Protein AF-A0A6S6T5L8-F1 (afdb_monomer_lite)

InterPro domains:
  IPR003715 Polysaccharide export protein, N-terminal domain [PF02563] (2-60)
  IPR019554 Soluble ligand binding domain [PF10531] (66-117)
  IPR019554 Soluble ligand binding domain [PF10531] (153-202)
  IPR049712 Polysaccharide export protein [PTHR33619] (3-243)

Secondary structure (DSSP, 8-state):
-TT-GGG-------TTSEEEETTTEEEE-TT--HHHHHHHHHHHHHTTT-SS-------------EEEEEESBSS-EEEE--SS-BHHHHHHHTTSB-TTEEEEEEEEEEE-TTSPEEEEEE-HHHHHTTSSPPPBP-TT-EEEEEE---SEEEEEESBSS-EEEEPPTT-BHHHHHHHTT-B-TTEEEEEEEEEEE-TTSPEEEEEE-HHHHHTTSS--PBP-TT-EEEEEE-HHHHHHHHHHHH--------

pLDDT: mean 87.02, std 12.4, range [42.22, 97.88]

Radius of gyration: 34.32 Å; chains: 1; bounding box: 95×36×99 Å

Foldseek 3Di:
DPPDPPQDDDWDQDPVQWTQGPPQGIDHNPPDDQVRVQVVVQVSCCVPPDPRDHGGDDCPDDPFQWEFEDEFACAGDIDGDDDQAWPVNVSVVSVHGHPQWDQQFKWKWDADPVRDTDIDGDRNVCCVVVVDPTHGDGGHIYIYTYGNPAQWEFEEAQACAGDIDHDDPQDFPVNVCVVSVHGHPQWDQQWKWKWDQDPVRDTDIDTDRNVCCVVVNDPTDGDGGHIYIYTDGDPVSVVVVVVVVVPDDPPDDD

Structure (mmCIF, N/CA/C/O backbone):
data_AF-A0A6S6T5L8-F1
#
_entry.id   AF-A0A6S6T5L8-F1
#
loop_
_atom_site.group_PDB
_atom_site.id
_atom_site.type_symbol
_atom_site.label_atom_id
_atom_site.label_alt_id
_atom_site.label_comp_id
_atom_site.label_asym_id
_atom_site.label_entity_id
_atom_site.label_seq_id
_atom_site.pdbx_PDB_ins_code
_atom_site.Cartn_x
_atom_site.Cartn_y
_atom_site.Cartn_z
_atom_site.occupancy
_atom_site.B_iso_or_equiv
_atom_site.auth_seq_id
_atom_site.auth_comp_id
_atom_site.auth_asym_id
_atom_site.auth_atom_id
_atom_site.pdbx_PDB_model_num
ATOM 1 N N . MET A 1 1 ? -31.547 13.058 39.119 1.00 42.22 1 MET A N 1
ATOM 2 C CA . MET A 1 1 ? -32.710 12.567 39.886 1.00 42.22 1 MET A CA 1
ATOM 3 C C . MET A 1 1 ? -33.177 13.668 40.836 1.00 42.22 1 MET A C 1
ATOM 5 O O . MET A 1 1 ? -32.337 14.216 41.540 1.00 42.22 1 MET A O 1
ATOM 9 N N . PHE A 1 2 ? -34.456 14.057 40.824 1.00 47.47 2 PHE A N 1
ATOM 10 C CA . PHE A 1 2 ? -34.969 15.091 41.734 1.00 47.47 2 PHE A CA 1
ATOM 11 C C . PHE A 1 2 ? -35.080 14.524 43.160 1.00 47.47 2 PHE A C 1
ATOM 13 O O . PHE A 1 2 ? -35.772 13.532 43.367 1.00 47.47 2 PHE A O 1
ATOM 20 N N . LYS A 1 3 ? -34.411 15.207 44.102 1.00 45.34 3 LYS A N 1
ATOM 21 C CA . LYS A 1 3 ? -34.370 15.042 45.575 1.00 45.34 3 LYS A CA 1
ATOM 22 C C . LYS A 1 3 ? -33.161 14.361 46.242 1.00 45.34 3 LYS A C 1
ATOM 24 O O . LYS A 1 3 ? -33.159 14.316 47.464 1.00 45.34 3 LYS A O 1
ATOM 29 N N . VAL A 1 4 ? -32.089 13.992 45.528 1.00 54.47 4 VAL A N 1
ATOM 30 C CA . VAL A 1 4 ? -30.746 13.830 46.149 1.00 54.47 4 VAL A CA 1
ATOM 31 C C . VAL A 1 4 ? -29.649 14.262 45.157 1.00 54.47 4 VAL A C 1
ATOM 33 O O . VAL A 1 4 ? -29.245 13.462 44.309 1.00 54.47 4 VAL A O 1
ATOM 36 N N . PRO A 1 5 ? -29.169 15.519 45.203 1.00 54.00 5 PRO A N 1
ATOM 37 C CA . PRO A 1 5 ? -28.121 16.011 44.300 1.00 54.00 5 PRO A CA 1
ATOM 38 C C . PRO A 1 5 ? -26.807 15.211 44.374 1.00 54.00 5 PRO A C 1
ATOM 40 O O . PRO A 1 5 ? -26.098 15.101 43.377 1.00 54.00 5 PRO A O 1
ATOM 43 N N . ASP A 1 6 ? -26.514 14.584 45.516 1.00 60.62 6 ASP A N 1
ATOM 44 C CA . ASP A 1 6 ? -25.179 14.045 45.812 1.00 60.62 6 ASP A CA 1
ATOM 45 C C . ASP A 1 6 ? -24.848 12.691 45.156 1.00 60.62 6 ASP A C 1
ATOM 47 O O . ASP A 1 6 ? -23.673 12.307 45.082 1.00 60.62 6 ASP A O 1
ATOM 51 N N . LEU A 1 7 ? -25.857 11.974 44.639 1.00 66.62 7 LEU A N 1
ATOM 52 C CA . LEU A 1 7 ? -25.713 10.612 44.094 1.00 66.62 7 LEU A CA 1
ATOM 53 C C . LEU A 1 7 ? -25.768 10.528 42.565 1.00 66.62 7 LEU A C 1
ATOM 55 O O . LEU A 1 7 ? -25.603 9.447 42.000 1.00 66.62 7 LEU A O 1
ATOM 59 N N . THR A 1 8 ? -25.958 11.654 41.875 1.00 79.44 8 THR A N 1
ATOM 60 C CA . THR A 1 8 ? -25.782 11.698 40.416 1.00 79.44 8 THR A CA 1
ATOM 61 C C . THR A 1 8 ? -24.286 11.794 40.121 1.00 79.44 8 THR A C 1
ATOM 63 O O . THR A 1 8 ? -23.663 12.810 40.422 1.00 79.44 8 THR A O 1
ATOM 66 N N . ARG A 1 9 ? -23.683 10.727 39.578 1.00 80.44 9 ARG A N 1
ATOM 67 C CA . ARG A 1 9 ? -22.233 10.653 39.345 1.00 80.44 9 ARG A CA 1
ATOM 68 C C . ARG A 1 9 ? -21.887 10.033 38.004 1.00 80.44 9 ARG A C 1
ATOM 70 O O . ARG A 1 9 ? -22.560 9.131 37.515 1.00 80.44 9 ARG A O 1
ATOM 77 N N . GLU A 1 10 ? -20.767 10.493 37.468 1.00 86.00 10 GLU A N 1
ATOM 78 C CA . GLU A 1 10 ? -20.103 9.881 36.328 1.00 86.00 10 GLU A CA 1
ATOM 79 C C . GLU A 1 10 ? -19.103 8.857 36.847 1.00 86.00 10 GLU A C 1
ATOM 81 O O . GLU A 1 10 ? -18.169 9.195 37.574 1.00 86.00 10 GLU A O 1
ATOM 86 N N . LEU A 1 11 ? -19.337 7.591 36.509 1.00 87.62 11 LEU A N 1
ATOM 87 C CA . LEU A 1 11 ? -18.538 6.470 36.984 1.00 87.62 11 LEU A CA 1
ATOM 88 C C . LEU A 1 11 ? -17.874 5.784 35.799 1.00 87.62 11 LEU A C 1
ATOM 90 O O . LEU A 1 11 ? -18.515 5.492 34.790 1.00 87.62 11 LEU A O 1
ATOM 94 N N . ARG A 1 12 ? -16.576 5.513 35.935 1.00 85.31 12 ARG A N 1
ATOM 95 C CA . ARG A 1 12 ? -15.787 4.814 34.923 1.00 85.31 12 ARG A CA 1
ATOM 96 C C . ARG A 1 12 ? -15.704 3.330 35.266 1.00 85.31 12 ARG A C 1
ATOM 98 O O . ARG A 1 12 ? -15.550 2.971 36.431 1.00 85.31 12 ARG A O 1
ATOM 105 N N . VAL A 1 13 ? -15.780 2.480 34.245 1.00 87.31 13 VAL A N 1
ATOM 106 C CA . VAL A 1 13 ? -15.504 1.047 34.388 1.00 87.31 13 VAL A CA 1
ATOM 107 C C . VAL A 1 13 ? -13.990 0.850 34.477 1.00 87.31 13 VAL A C 1
ATOM 109 O O . VAL A 1 13 ? -13.251 1.309 33.604 1.00 87.31 13 VAL A O 1
ATOM 112 N N . ASP A 1 14 ? -13.525 0.193 35.535 1.00 84.31 14 ASP A N 1
ATOM 113 C CA . ASP A 1 14 ? -12.108 -0.086 35.765 1.00 84.31 14 ASP A CA 1
ATOM 114 C C . ASP A 1 14 ? -11.575 -1.250 34.898 1.00 84.31 14 ASP A C 1
ATOM 116 O O . ASP A 1 14 ? -12.306 -1.918 34.158 1.00 84.31 14 ASP A O 1
ATOM 120 N N . SER A 1 15 ? -10.274 -1.537 35.004 1.00 75.88 15 SER A N 1
ATOM 121 C CA . SER A 1 15 ? -9.617 -2.634 34.272 1.00 75.88 15 SER A CA 1
ATOM 122 C C . SER A 1 15 ? -10.148 -4.030 34.638 1.00 75.88 15 SER A C 1
ATOM 124 O O . SER A 1 15 ? -10.063 -4.965 33.834 1.00 75.88 15 SER A O 1
ATOM 126 N N . ARG A 1 16 ? -10.754 -4.187 35.821 1.00 82.31 16 ARG A N 1
ATOM 127 C CA . ARG A 1 16 ? -11.412 -5.423 36.272 1.00 82.31 16 ARG A CA 1
ATOM 128 C C . ARG A 1 16 ? -12.860 -5.517 35.781 1.00 82.31 16 ARG A C 1
ATOM 130 O O . ARG A 1 16 ? -13.487 -6.563 35.947 1.00 82.31 16 ARG A O 1
ATOM 137 N N . GLY A 1 17 ? -13.376 -4.480 35.120 1.00 84.94 17 GLY A N 1
ATOM 138 C CA . GLY A 1 17 ? -14.737 -4.440 34.601 1.00 84.94 17 GLY A CA 1
ATOM 139 C C . GLY A 1 17 ? -15.781 -4.054 35.649 1.00 84.94 17 GLY A C 1
ATOM 140 O O . GLY A 1 17 ? -16.940 -4.456 35.518 1.00 84.94 17 GLY A O 1
ATOM 141 N N . GLN A 1 18 ? -15.378 -3.345 36.701 1.00 92.38 18 GLN A N 1
ATOM 142 C CA . GLN A 1 18 ? -16.229 -2.931 37.812 1.00 92.38 18 GLN A CA 1
ATOM 143 C C . GLN A 1 18 ? -16.402 -1.409 37.835 1.00 92.38 18 GLN A C 1
ATOM 145 O O . GLN A 1 18 ? -15.567 -0.671 37.320 1.00 92.38 18 GLN A O 1
ATOM 150 N N . ILE A 1 19 ? -17.498 -0.946 38.426 1.00 91.69 19 ILE A N 1
ATOM 151 C CA . ILE A 1 19 ? -17.719 0.455 38.790 1.00 91.69 19 ILE A CA 1
ATOM 152 C C . ILE A 1 19 ? -17.683 0.574 40.311 1.00 91.69 19 ILE A C 1
ATOM 154 O O . ILE A 1 19 ? -18.148 -0.328 41.005 1.00 91.69 19 ILE A O 1
ATOM 158 N N . THR A 1 20 ? -17.169 1.680 40.836 1.00 91.81 20 THR A N 1
ATOM 159 C CA . THR A 1 20 ? -17.217 1.972 42.275 1.00 91.81 20 THR A CA 1
ATOM 160 C C . THR A 1 20 ? -18.320 2.985 42.529 1.00 91.81 20 THR A C 1
ATOM 162 O O . THR A 1 20 ? -18.231 4.116 42.059 1.00 91.81 20 THR A O 1
ATOM 165 N N . PHE A 1 21 ? -19.360 2.580 43.257 1.00 90.19 21 PHE A N 1
ATOM 166 C CA . PHE A 1 21 ? -20.497 3.432 43.595 1.00 90.19 21 PHE A CA 1
ATOM 167 C C . PHE A 1 21 ? -20.459 3.773 45.100 1.00 90.19 21 PHE A C 1
ATOM 169 O O . PHE A 1 21 ? -20.198 2.877 45.911 1.00 90.19 21 PHE A O 1
ATOM 176 N N . PRO A 1 22 ? -20.696 5.037 45.509 1.00 85.19 22 PRO A N 1
ATOM 177 C CA . PRO A 1 22 ? -20.739 5.409 46.924 1.00 85.19 22 PRO A CA 1
ATOM 178 C C . PRO A 1 22 ? -21.707 4.532 47.728 1.00 85.19 22 PRO A C 1
ATOM 180 O O . PRO A 1 22 ? -22.755 4.149 47.223 1.00 85.19 22 PRO A O 1
ATOM 183 N N . LEU A 1 23 ? -21.390 4.241 48.991 1.00 86.69 23 LEU A N 1
ATOM 184 C CA . LEU A 1 23 ? -22.197 3.415 49.914 1.00 86.69 23 LEU A CA 1
ATOM 185 C C . LEU A 1 23 ? -22.208 1.907 49.606 1.00 86.69 23 LEU A C 1
ATOM 187 O O . LEU A 1 23 ? -22.078 1.107 50.522 1.00 86.69 23 LEU A O 1
ATOM 191 N N . ILE A 1 24 ? -22.299 1.500 48.340 1.00 89.62 24 ILE A N 1
ATOM 192 C CA . ILE A 1 24 ? -22.471 0.081 47.955 1.00 89.62 24 ILE A CA 1
ATOM 193 C C . ILE A 1 24 ? -21.221 -0.562 47.330 1.00 89.62 24 ILE A C 1
ATOM 195 O O . ILE A 1 24 ? -21.247 -1.742 46.963 1.00 89.62 24 ILE A O 1
ATOM 199 N N . GLY A 1 25 ? -20.125 0.195 47.234 1.00 89.94 25 GLY A N 1
ATOM 200 C CA . GLY A 1 25 ? -18.802 -0.293 46.853 1.00 89.94 25 GLY A CA 1
ATOM 201 C C . GLY A 1 25 ? -18.677 -0.665 45.375 1.00 89.94 25 GLY A C 1
ATOM 202 O O . GLY A 1 25 ? -19.284 -0.046 44.499 1.00 89.94 25 GLY A O 1
ATOM 203 N N . SER A 1 26 ? -17.833 -1.657 45.088 1.00 92.19 26 SER A N 1
ATOM 204 C CA . SER A 1 26 ? -17.559 -2.107 43.722 1.00 92.19 26 SER A CA 1
ATOM 205 C C . SER A 1 26 ? -18.639 -3.053 43.192 1.00 92.19 26 SER A C 1
ATOM 207 O O . SER A 1 26 ? -19.038 -4.016 43.849 1.00 92.19 26 SER 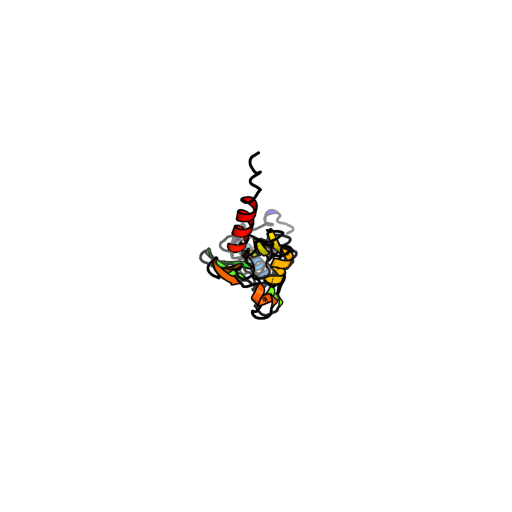A O 1
ATOM 209 N N . ILE A 1 27 ? -19.100 -2.793 41.970 1.00 93.19 27 ILE A N 1
ATOM 210 C CA . ILE A 1 27 ? -20.156 -3.543 41.285 1.00 93.19 27 ILE A CA 1
ATOM 211 C C . ILE A 1 27 ? -19.643 -3.944 39.910 1.00 93.19 27 ILE A C 1
ATOM 213 O O . ILE A 1 27 ? -19.116 -3.125 39.161 1.00 93.19 27 ILE A O 1
ATOM 217 N N . ARG A 1 28 ? -19.816 -5.211 39.540 1.00 92.88 28 ARG A N 1
ATOM 218 C CA . ARG A 1 28 ? -19.442 -5.699 38.211 1.00 92.88 28 ARG A CA 1
ATOM 219 C C . ARG A 1 28 ? -20.351 -5.082 37.146 1.00 92.88 28 ARG A C 1
ATOM 221 O O . ARG A 1 28 ? -21.550 -5.307 37.180 1.00 92.88 28 ARG A O 1
ATOM 228 N N . ALA A 1 29 ? -19.767 -4.374 36.181 1.00 91.00 29 ALA A N 1
ATOM 229 C CA . ALA A 1 29 ? -20.479 -3.797 35.036 1.00 91.00 29 ALA A CA 1
ATOM 230 C C . ALA A 1 29 ? -20.194 -4.553 33.725 1.00 91.00 29 ALA A C 1
ATOM 232 O O . ALA A 1 29 ? -21.005 -4.544 32.800 1.00 91.00 29 ALA A O 1
ATOM 233 N N . ARG A 1 30 ? -19.046 -5.240 33.632 1.00 86.06 30 ARG A N 1
ATOM 234 C CA . ARG A 1 30 ? -18.648 -5.988 32.432 1.00 86.06 30 ARG A CA 1
ATOM 235 C C . ARG A 1 30 ? -19.674 -7.065 32.076 1.00 86.06 30 ARG A C 1
ATOM 237 O O . ARG A 1 30 ? -19.918 -7.977 32.867 1.00 86.06 30 ARG A O 1
ATOM 244 N N . GLY A 1 31 ? -20.179 -6.983 30.845 1.00 84.25 31 GLY A N 1
ATOM 245 C CA . GLY A 1 31 ? -21.149 -7.920 30.277 1.00 84.25 31 GLY A CA 1
ATOM 246 C C . GLY A 1 31 ? -22.607 -7.618 30.633 1.00 84.25 31 GLY A C 1
ATOM 247 O O . GLY A 1 31 ? -23.481 -8.365 30.207 1.00 84.25 31 GLY A O 1
ATOM 248 N N . MET A 1 32 ? -22.885 -6.549 31.387 1.00 88.38 32 MET A N 1
ATOM 249 C CA . MET A 1 32 ? -24.249 -6.143 31.729 1.00 88.38 32 MET A CA 1
ATOM 250 C C . MET A 1 32 ? -24.772 -5.069 30.773 1.00 88.38 32 MET A C 1
ATOM 252 O O . MET A 1 32 ? -24.044 -4.159 30.378 1.00 88.38 32 MET A O 1
ATOM 256 N N . LYS A 1 33 ? -26.064 -5.140 30.443 1.00 89.88 33 LYS A N 1
ATOM 257 C CA . LYS A 1 33 ? -26.791 -4.021 29.825 1.00 89.88 33 LYS A CA 1
ATOM 258 C C . LYS A 1 33 ? -27.059 -2.930 30.878 1.00 89.88 33 LYS A C 1
ATOM 260 O O . LYS A 1 33 ? -27.218 -3.279 32.049 1.00 89.88 33 LYS A O 1
ATOM 265 N N . PRO A 1 34 ? -27.210 -1.647 30.495 1.00 90.06 34 PRO A N 1
ATOM 266 C CA . PRO A 1 34 ? -27.498 -0.564 31.444 1.00 90.06 34 PRO A CA 1
ATOM 267 C C . PRO A 1 34 ? -28.684 -0.869 32.369 1.00 90.06 34 PRO A C 1
ATOM 269 O O . PRO A 1 34 ? -28.541 -0.800 33.583 1.00 90.06 34 PRO A O 1
ATOM 272 N N . ALA A 1 35 ? -29.788 -1.382 31.814 1.00 92.56 35 ALA A N 1
ATOM 273 C CA . ALA A 1 35 ? -30.972 -1.780 32.582 1.00 92.56 35 ALA A CA 1
ATOM 274 C C . ALA A 1 35 ? -30.724 -2.910 33.603 1.00 92.56 35 ALA A C 1
ATOM 276 O O . ALA A 1 35 ? -31.422 -3.018 34.608 1.00 92.56 35 ALA A O 1
ATOM 277 N N . GLN A 1 36 ? -29.745 -3.789 33.358 1.00 93.56 36 GLN A N 1
ATOM 278 C CA . GLN A 1 36 ? -29.359 -4.813 34.335 1.00 93.56 36 GLN A CA 1
ATOM 279 C C . GLN A 1 36 ? -28.551 -4.186 35.472 1.00 93.56 36 GLN A C 1
ATOM 281 O O . GLN A 1 36 ? -28.787 -4.500 36.635 1.00 93.56 36 GLN A O 1
ATOM 286 N N . LEU A 1 37 ? -27.635 -3.276 35.136 1.00 93.44 37 LEU A N 1
ATOM 287 C CA . LEU A 1 37 ? -26.815 -2.570 36.112 1.00 93.44 37 LEU A CA 1
ATOM 288 C C . LEU A 1 37 ? -27.664 -1.651 37.009 1.00 93.44 37 LEU A C 1
ATOM 290 O O . LEU A 1 37 ? -27.435 -1.615 38.214 1.00 93.44 37 LEU A O 1
ATOM 294 N N . GLU A 1 38 ? -28.694 -1.000 36.456 1.00 93.62 38 GLU A N 1
ATOM 295 C CA . GLU A 1 38 ? -29.704 -0.235 37.209 1.00 93.62 38 GLU A CA 1
ATOM 296 C C . GLU A 1 38 ? -30.343 -1.067 38.319 1.00 93.62 38 GLU A C 1
ATOM 298 O O . GLU A 1 38 ? -30.342 -0.656 39.478 1.00 93.62 38 GLU A O 1
ATOM 303 N N . ARG A 1 39 ? -30.836 -2.266 37.982 1.00 93.56 39 ARG A N 1
ATOM 304 C CA . ARG A 1 39 ? -31.486 -3.167 38.946 1.00 93.56 39 ARG A CA 1
ATOM 305 C C . ARG A 1 39 ? -30.536 -3.590 40.061 1.00 93.56 39 ARG A C 1
ATOM 307 O O . ARG A 1 39 ? -30.934 -3.609 41.219 1.00 93.56 39 ARG A O 1
ATOM 314 N N . VAL A 1 40 ? -29.284 -3.900 39.721 1.00 93.81 40 VAL A N 1
ATOM 315 C CA . VAL A 1 40 ? -28.261 -4.314 40.697 1.00 93.81 40 VAL A CA 1
ATOM 316 C C . VAL A 1 40 ? -27.930 -3.177 41.667 1.00 93.81 40 VAL A C 1
ATOM 318 O O . VAL A 1 40 ? -27.808 -3.410 42.869 1.00 93.81 40 VAL A O 1
ATOM 321 N N . ILE A 1 41 ? -27.796 -1.946 41.163 1.00 92.50 41 ILE A N 1
ATOM 322 C CA . ILE A 1 41 ? -27.542 -0.762 41.995 1.00 92.50 41 ILE A CA 1
ATOM 323 C C . ILE A 1 41 ? -28.752 -0.474 42.889 1.00 92.50 41 ILE A C 1
ATOM 325 O O . ILE A 1 41 ? -28.575 -0.276 44.090 1.00 92.50 41 ILE A O 1
ATOM 329 N N . ALA A 1 42 ? -29.968 -0.503 42.333 1.00 92.50 42 ALA A N 1
ATOM 330 C CA . ALA A 1 42 ? -31.200 -0.271 43.083 1.00 92.50 42 ALA A CA 1
ATOM 331 C C . ALA A 1 42 ? -31.355 -1.277 44.234 1.00 92.50 42 ALA A C 1
ATOM 333 O O . ALA A 1 42 ? -31.513 -0.867 45.379 1.00 92.50 42 ALA A O 1
ATOM 334 N N . GLN A 1 43 ? -31.180 -2.576 43.963 1.00 92.38 43 GLN A N 1
ATOM 335 C CA . GLN A 1 43 ? -31.250 -3.624 44.988 1.00 92.38 43 GLN A CA 1
ATOM 336 C C . GLN A 1 43 ? -30.216 -3.432 46.103 1.00 92.38 43 GLN A C 1
ATOM 338 O O . GLN A 1 43 ? -30.538 -3.586 47.278 1.00 92.38 43 GLN A O 1
ATOM 343 N N . LYS A 1 44 ? -28.970 -3.079 45.762 1.00 91.31 44 LYS A N 1
ATOM 344 C CA . LYS A 1 44 ? -27.920 -2.842 46.766 1.00 91.31 44 LYS A CA 1
ATOM 345 C C . LYS A 1 44 ? -28.180 -1.597 47.617 1.00 91.31 44 LYS A C 1
ATOM 347 O O . LYS A 1 44 ? -27.856 -1.604 48.799 1.00 91.31 44 LYS A O 1
ATOM 352 N N . LEU A 1 45 ? -28.741 -0.535 47.037 1.00 90.38 45 LEU A N 1
ATOM 353 C CA . LEU A 1 45 ? -29.130 0.661 47.792 1.00 90.38 45 LEU A CA 1
ATOM 354 C C . LEU A 1 45 ? -30.323 0.380 48.707 1.00 90.38 45 LEU A C 1
ATOM 356 O O . LEU A 1 45 ? -30.347 0.867 49.837 1.00 90.38 45 LEU A O 1
ATOM 360 N N . GLU A 1 46 ? -31.274 -0.428 48.239 1.00 91.62 46 GLU A N 1
ATOM 361 C CA . GLU A 1 46 ? -32.495 -0.754 48.973 1.00 91.62 46 GLU A CA 1
ATOM 362 C C . GLU A 1 46 ? -32.223 -1.561 50.249 1.00 91.62 46 GLU A C 1
ATOM 364 O O . GLU A 1 46 ? -32.843 -1.345 51.284 1.00 91.62 46 GLU A O 1
ATOM 369 N N . GLN A 1 47 ? -31.233 -2.456 50.202 1.00 87.75 47 GLN A N 1
ATOM 370 C CA . GLN A 1 47 ? -30.901 -3.339 51.322 1.00 87.75 47 GLN A CA 1
ATOM 371 C C . GLN A 1 47 ? -30.375 -2.622 52.571 1.00 87.75 47 GLN A C 1
ATOM 373 O O . GLN A 1 47 ? -30.442 -3.187 53.661 1.00 87.75 47 GLN A O 1
ATOM 378 N N . THR A 1 48 ? -29.774 -1.436 52.443 1.00 80.56 48 THR A N 1
ATOM 379 C CA . THR A 1 48 ? -29.021 -0.837 53.566 1.00 80.56 48 THR A CA 1
ATOM 380 C C . THR A 1 48 ? -29.151 0.680 53.670 1.00 80.56 48 THR A C 1
ATOM 382 O O . THR A 1 48 ? -28.928 1.224 54.748 1.00 80.56 48 THR A O 1
ATOM 385 N N . TYR A 1 49 ? -29.522 1.381 52.595 1.00 85.25 49 TYR A N 1
ATOM 386 C CA . TYR A 1 49 ? -29.380 2.840 52.543 1.00 85.25 49 TYR A CA 1
ATOM 387 C C . TYR A 1 49 ? -30.657 3.597 52.169 1.00 85.25 49 TYR A C 1
ATOM 389 O O . TYR A 1 49 ? -30.784 4.762 52.543 1.00 85.25 49 TYR A O 1
ATOM 397 N N . MET A 1 50 ? -31.588 2.997 51.419 1.00 85.38 50 MET A N 1
ATOM 398 C CA . MET A 1 50 ? -32.748 3.704 50.858 1.00 85.38 50 MET A CA 1
ATOM 399 C C . MET A 1 50 ? -33.998 2.831 50.826 1.00 85.38 50 MET A C 1
ATOM 401 O O . MET A 1 50 ? -33.904 1.632 50.638 1.00 85.38 50 MET A O 1
ATOM 405 N N . ASN A 1 51 ? -35.179 3.435 50.935 1.00 85.06 51 ASN A N 1
ATOM 406 C CA . ASN A 1 51 ? -36.438 2.746 50.661 1.00 85.06 51 ASN A CA 1
ATOM 407 C C . ASN A 1 51 ? -36.900 3.105 49.239 1.00 85.06 51 ASN A C 1
ATOM 409 O O . ASN A 1 51 ? -37.025 4.292 48.933 1.00 85.06 51 ASN A O 1
ATOM 413 N N . ASN A 1 52 ? -37.121 2.102 48.380 1.00 85.44 52 ASN A N 1
ATOM 414 C CA . ASN A 1 52 ? -37.528 2.249 46.974 1.00 85.44 52 ASN A CA 1
ATOM 415 C C . ASN A 1 52 ? -36.641 3.206 46.125 1.00 85.44 52 ASN A C 1
ATOM 417 O O . ASN A 1 52 ? -37.129 4.218 45.604 1.00 85.44 52 ASN A O 1
ATOM 421 N N . PRO A 1 53 ? -35.329 2.929 45.973 1.00 88.69 53 PRO A N 1
ATOM 422 C CA . PRO A 1 53 ? -34.431 3.769 45.183 1.00 88.69 53 PRO A CA 1
ATOM 423 C C . PRO A 1 53 ? -34.744 3.674 43.682 1.00 88.69 53 PRO A C 1
ATOM 425 O O . PRO A 1 53 ? -34.726 2.594 43.094 1.00 88.69 53 PRO A O 1
ATOM 428 N N . GLN A 1 54 ? -34.961 4.815 43.027 1.00 87.44 54 GLN A N 1
ATOM 429 C CA . GLN A 1 54 ? -35.106 4.871 41.568 1.00 87.44 54 GLN A CA 1
ATOM 430 C C . GLN A 1 54 ? -33.733 5.169 40.936 1.00 87.44 54 GLN A C 1
ATOM 432 O O . GLN A 1 54 ? -33.097 6.176 41.233 1.00 87.44 54 GLN A O 1
ATOM 437 N N . VAL A 1 55 ? -33.231 4.275 40.087 1.00 90.00 55 VAL A N 1
ATOM 438 C CA . VAL A 1 55 ? -31.875 4.372 39.523 1.00 90.00 55 VAL A CA 1
ATOM 439 C C . VAL A 1 55 ? -31.956 4.392 38.005 1.00 90.00 55 VAL A C 1
ATOM 441 O O . VAL A 1 55 ? -32.652 3.577 37.409 1.00 90.00 55 VAL A O 1
ATOM 444 N N . THR A 1 56 ? -31.213 5.305 37.381 1.00 91.12 56 THR A N 1
ATOM 445 C CA . THR A 1 56 ? -31.056 5.377 35.924 1.00 91.12 56 THR A CA 1
ATOM 446 C C . THR A 1 56 ? -29.574 5.367 35.582 1.00 91.12 56 THR A C 1
ATOM 448 O O . THR A 1 56 ? -28.803 6.154 36.133 1.00 91.12 56 THR A O 1
ATOM 451 N N . VAL A 1 57 ? -29.172 4.488 34.670 1.00 90.69 57 VAL A N 1
ATOM 452 C CA . VAL A 1 57 ? -27.801 4.346 34.188 1.00 90.69 57 VAL A CA 1
ATOM 453 C C . VAL A 1 57 ? -27.789 4.651 32.702 1.00 90.69 57 VAL A C 1
ATOM 455 O O . VAL A 1 57 ? -28.404 3.962 31.892 1.00 90.69 57 VAL A O 1
ATOM 458 N N . VAL A 1 58 ? -27.012 5.662 32.330 1.00 87.25 58 VAL A N 1
ATOM 459 C CA . VAL A 1 58 ? -26.785 6.027 30.934 1.00 87.25 58 VAL A CA 1
ATOM 460 C C . VAL A 1 58 ? -25.302 5.877 30.636 1.00 87.25 58 VAL A C 1
ATOM 462 O O . VAL A 1 58 ? -24.451 6.324 31.406 1.00 87.25 58 VAL A O 1
ATOM 465 N N . VAL A 1 59 ? -24.980 5.238 29.513 1.00 85.00 59 VAL A N 1
ATOM 466 C CA . VAL A 1 59 ? -23.599 5.174 29.028 1.00 85.00 59 VAL A CA 1
ATOM 467 C C . VAL A 1 59 ? -23.240 6.548 28.475 1.00 85.00 59 VAL A C 1
ATOM 469 O O . VAL A 1 59 ? -23.727 6.929 27.415 1.00 85.00 59 VAL A O 1
ATOM 472 N N . LYS A 1 60 ? -22.412 7.298 29.210 1.00 80.19 60 LYS A N 1
ATOM 473 C CA . LYS A 1 60 ? -21.954 8.629 28.788 1.00 80.19 60 LYS A CA 1
ATOM 474 C C . LYS A 1 60 ? -20.847 8.538 27.736 1.00 80.19 60 LYS A C 1
ATOM 476 O O . LYS A 1 60 ? -20.920 9.182 26.698 1.00 80.19 60 LYS A O 1
ATOM 481 N N . GLU A 1 61 ? -19.850 7.697 27.993 1.00 70.31 61 GLU A N 1
ATOM 482 C CA . GLU A 1 61 ? -18.729 7.445 27.091 1.00 70.31 61 GLU A CA 1
ATOM 483 C C . GLU A 1 61 ? -18.457 5.942 27.051 1.00 70.31 61 GLU A C 1
ATOM 485 O O . GLU A 1 61 ? -18.191 5.313 28.077 1.00 70.31 61 GLU A O 1
ATOM 490 N N . SER A 1 62 ? -18.524 5.355 25.860 1.00 65.50 62 SER A N 1
ATOM 491 C CA . SER A 1 62 ? -17.945 4.037 25.618 1.00 65.50 62 SER A CA 1
ATOM 492 C C . SER A 1 62 ? -16.496 4.247 25.201 1.00 65.50 62 SER A C 1
ATOM 494 O O . SER A 1 62 ? -16.226 5.123 24.376 1.00 65.50 62 SER A O 1
ATOM 496 N N . VAL A 1 63 ? -15.560 3.456 25.736 1.00 64.25 63 VAL A N 1
ATOM 497 C CA . VAL A 1 63 ? -14.234 3.341 25.116 1.00 64.25 63 VAL A CA 1
ATOM 498 C C . VAL A 1 63 ? -14.491 2.648 23.789 1.00 64.25 63 VAL A C 1
ATOM 500 O O . VAL A 1 63 ? -14.567 1.425 23.730 1.00 64.25 63 VAL A O 1
ATOM 503 N N . GLN A 1 64 ? -14.770 3.439 22.754 1.00 64.94 64 GLN A N 1
ATOM 504 C CA . GLN A 1 64 ? -15.052 2.894 21.443 1.00 64.94 64 GLN A CA 1
ATOM 505 C C . GLN A 1 64 ? -13.827 2.082 21.049 1.00 64.94 64 GLN A C 1
ATOM 507 O O . GLN A 1 64 ? -12.692 2.567 21.141 1.00 64.94 64 GLN A O 1
ATOM 512 N N . ASN A 1 65 ? -14.067 0.827 20.670 1.00 80.12 65 ASN A N 1
ATOM 513 C CA . ASN A 1 65 ? -13.059 0.042 19.985 1.00 80.12 65 ASN A CA 1
ATOM 514 C C . ASN A 1 65 ? -12.503 0.933 18.878 1.00 80.12 65 ASN A C 1
ATOM 516 O O . ASN A 1 65 ? -13.260 1.636 18.216 1.00 80.12 65 ASN A O 1
ATOM 520 N N . ARG A 1 66 ? -11.188 0.988 18.739 1.00 90.38 66 ARG A N 1
ATOM 521 C CA . ARG A 1 66 ? -10.540 1.900 17.803 1.00 90.38 66 ARG A CA 1
ATOM 522 C C . ARG A 1 66 ? -9.539 1.149 16.964 1.00 90.38 66 ARG A C 1
ATOM 524 O O . ARG A 1 66 ? -8.948 0.183 17.438 1.00 90.38 66 ARG A O 1
ATOM 531 N N . VAL A 1 67 ? -9.362 1.627 15.746 1.00 94.75 67 VAL A N 1
ATOM 532 C CA . VAL A 1 67 ? -8.369 1.142 14.793 1.00 94.75 67 VAL A CA 1
ATOM 533 C C . VAL A 1 67 ? -7.548 2.310 14.303 1.00 94.75 67 VAL A C 1
ATOM 535 O O . VAL A 1 67 ? -8.041 3.435 14.217 1.00 94.75 67 VAL A O 1
ATOM 538 N N . THR A 1 68 ? -6.296 2.049 13.970 1.00 96.69 68 THR A N 1
ATOM 539 C CA . THR A 1 68 ? -5.444 3.043 13.321 1.00 96.69 68 THR A CA 1
ATOM 540 C C . THR A 1 68 ? -5.405 2.751 11.833 1.00 96.69 68 THR A C 1
ATOM 542 O O . THR A 1 68 ? -5.130 1.621 11.439 1.00 96.69 68 THR A O 1
ATOM 545 N N . VAL A 1 69 ? -5.643 3.762 11.005 1.00 97.88 69 VAL A N 1
ATOM 546 C CA . VAL A 1 69 ? -5.406 3.696 9.560 1.00 97.88 69 VAL A CA 1
ATOM 547 C C . VAL A 1 69 ? -4.310 4.700 9.233 1.00 97.88 69 VAL A C 1
ATOM 549 O O . VAL A 1 69 ? -4.426 5.876 9.572 1.00 97.88 69 VAL A O 1
ATOM 552 N N . GLU A 1 70 ? -3.230 4.243 8.611 1.00 95.88 70 GLU A N 1
ATOM 553 C CA . GLU A 1 70 ? -2.054 5.060 8.305 1.00 95.88 70 GLU A CA 1
ATOM 554 C C . GLU A 1 70 ? -1.425 4.677 6.954 1.00 95.88 70 GLU A C 1
ATOM 556 O O . GLU A 1 70 ? -1.774 3.657 6.351 1.00 95.88 70 GLU A O 1
ATOM 561 N N . GLY A 1 71 ? -0.500 5.510 6.472 1.00 93.62 71 GLY A N 1
ATOM 562 C CA . GLY A 1 71 ? 0.115 5.377 5.150 1.00 93.62 71 GLY A CA 1
ATOM 563 C C . GLY A 1 71 ? -0.669 6.114 4.059 1.00 93.62 71 GLY A C 1
ATOM 564 O O . GLY A 1 71 ? -1.229 7.173 4.330 1.00 93.62 71 GLY A O 1
ATOM 565 N N . ALA A 1 72 ? -0.711 5.556 2.845 1.00 94.31 72 ALA A N 1
ATOM 566 C CA . ALA A 1 72 ? -1.265 6.180 1.635 1.00 94.31 72 ALA A CA 1
ATOM 567 C C . ALA A 1 72 ? -2.811 6.205 1.602 1.00 94.31 72 ALA A C 1
ATOM 569 O O . ALA A 1 72 ? -3.471 5.619 0.736 1.00 94.31 72 ALA A O 1
ATOM 570 N N . VAL A 1 73 ? -3.411 6.876 2.581 1.00 96.88 73 VAL A N 1
ATOM 571 C CA . VAL A 1 73 ? -4.853 7.128 2.716 1.00 96.88 73 VAL A CA 1
ATOM 572 C C . VAL A 1 73 ? -5.104 8.623 2.865 1.00 96.88 73 VAL A C 1
ATOM 574 O O . VAL A 1 73 ? -4.283 9.333 3.435 1.00 96.88 73 VAL A O 1
ATOM 577 N N . LYS A 1 74 ? -6.257 9.122 2.404 1.00 96.06 74 LYS A N 1
ATOM 578 C CA . LYS A 1 74 ? -6.511 10.576 2.388 1.00 96.06 74 LYS A CA 1
ATOM 579 C C . LYS A 1 74 ? -6.520 11.216 3.778 1.00 96.06 74 LYS A C 1
ATOM 581 O O . LYS A 1 74 ? -6.250 12.407 3.911 1.00 96.06 74 LYS A O 1
ATOM 586 N N . LYS A 1 75 ? -6.918 10.462 4.804 1.00 97.38 75 LYS A N 1
ATOM 587 C CA . LYS A 1 75 ? -6.945 10.900 6.202 1.00 97.38 75 LYS A CA 1
ATOM 588 C C . LYS A 1 75 ? -6.404 9.789 7.091 1.00 97.38 75 LYS A C 1
ATOM 590 O O . LYS A 1 75 ? -7.153 8.919 7.524 1.00 97.38 75 LYS A O 1
ATOM 595 N N . ALA A 1 76 ? -5.108 9.828 7.378 1.00 97.12 76 ALA A N 1
ATOM 596 C CA . ALA A 1 76 ? -4.522 8.965 8.395 1.00 97.12 76 ALA A CA 1
ATOM 597 C C . ALA A 1 76 ? -5.018 9.366 9.795 1.00 97.12 76 ALA A C 1
ATOM 599 O O . ALA A 1 76 ? -5.206 10.550 10.087 1.00 97.12 76 ALA A O 1
ATOM 600 N N . GLY A 1 77 ? -5.228 8.388 10.672 1.00 96.19 77 GLY A N 1
ATOM 601 C CA . GLY A 1 77 ? -5.699 8.652 12.024 1.00 96.19 77 GLY A CA 1
ATOM 602 C C . GLY A 1 77 ? -6.270 7.441 12.746 1.00 96.19 77 GLY A C 1
ATOM 603 O O . GLY A 1 77 ? -6.211 6.303 12.279 1.00 96.19 77 GLY A O 1
ATOM 604 N N . ILE A 1 78 ? -6.821 7.717 13.925 1.00 94.44 78 ILE A N 1
ATOM 605 C CA . ILE A 1 78 ? -7.516 6.738 14.755 1.00 94.44 78 ILE A CA 1
ATOM 606 C C . ILE A 1 78 ? -9.012 6.866 14.480 1.00 94.44 78 ILE A C 1
ATOM 608 O O . ILE A 1 78 ? -9.579 7.948 14.627 1.00 94.44 78 ILE A O 1
ATOM 612 N N . PHE A 1 79 ? -9.643 5.754 14.124 1.00 92.56 79 PHE A N 1
ATOM 613 C CA . PHE A 1 79 ? -11.058 5.684 13.785 1.00 92.56 79 PHE A CA 1
ATOM 614 C C . PHE A 1 79 ? -11.802 4.773 14.760 1.00 92.56 79 PHE A C 1
ATOM 616 O O . PHE A 1 79 ? -11.257 3.746 15.179 1.00 92.56 79 PHE A O 1
ATOM 623 N N . PRO A 1 80 ? -13.039 5.126 15.138 1.00 88.31 80 PRO A N 1
ATOM 624 C CA . PRO A 1 80 ? -13.869 4.242 15.932 1.00 88.31 80 PRO A CA 1
ATOM 625 C C . PRO A 1 80 ? -14.331 3.040 15.104 1.00 88.31 80 PRO A C 1
ATOM 627 O O . PRO A 1 80 ? -14.705 3.167 13.941 1.00 88.31 80 PRO A O 1
ATOM 630 N N . VAL A 1 81 ? -14.335 1.876 15.739 1.00 82.38 81 VAL A N 1
ATOM 631 C CA . VAL A 1 81 ? -14.887 0.621 15.240 1.00 82.38 81 VAL A CA 1
ATOM 632 C C . VAL A 1 81 ? -16.318 0.513 15.736 1.00 82.38 81 VAL A C 1
ATOM 634 O O . VAL A 1 81 ? -16.567 0.476 16.945 1.00 82.38 81 VAL A O 1
ATOM 637 N N . ALA A 1 82 ? -17.258 0.432 14.801 1.00 76.62 82 ALA A N 1
ATOM 638 C CA . ALA A 1 82 ? -18.663 0.183 15.088 1.00 76.62 82 ALA A CA 1
ATOM 639 C C . ALA A 1 82 ? -19.074 -1.181 14.519 1.00 76.62 82 ALA A C 1
ATOM 641 O O . ALA A 1 82 ? -19.001 -1.390 13.312 1.00 76.62 82 ALA A O 1
ATOM 642 N N . GLY A 1 83 ? -19.527 -2.092 15.386 1.00 77.75 83 GLY A N 1
ATOM 643 C CA . GLY A 1 83 ? -19.962 -3.433 14.977 1.00 77.75 83 GLY A CA 1
ATOM 644 C C . GLY A 1 83 ? -18.859 -4.239 14.280 1.00 77.75 83 GLY A C 1
ATOM 645 O O . GLY A 1 83 ? -17.690 -4.143 14.655 1.00 77.75 83 GLY A O 1
ATOM 646 N N . ASP A 1 84 ? -19.245 -5.004 13.258 1.00 83.00 84 ASP A N 1
ATOM 647 C CA . ASP A 1 84 ? -18.362 -5.876 12.470 1.00 83.00 84 ASP A CA 1
ATOM 648 C C . ASP A 1 84 ? -17.666 -5.107 11.337 1.00 83.00 84 ASP A C 1
ATOM 650 O O . ASP A 1 84 ? -17.781 -5.431 10.155 1.00 83.00 84 ASP A O 1
ATOM 654 N N . MET A 1 85 ? -16.972 -4.032 11.704 1.00 91.44 85 MET A N 1
ATOM 655 C CA . MET A 1 85 ? -16.309 -3.157 10.745 1.00 91.44 85 MET A CA 1
ATOM 656 C C . MET A 1 85 ? -15.137 -3.856 10.045 1.00 91.44 85 MET A C 1
ATOM 658 O O . MET A 1 85 ? -14.311 -4.488 10.703 1.00 91.44 85 MET A O 1
ATOM 662 N N . THR A 1 86 ? -15.022 -3.707 8.726 1.00 95.88 86 THR A N 1
ATOM 663 C CA . THR A 1 86 ? -13.979 -4.361 7.916 1.00 95.88 86 THR A CA 1
ATOM 664 C C . THR A 1 86 ? -12.827 -3.432 7.509 1.00 95.88 86 THR A C 1
ATOM 666 O O . THR A 1 86 ? -12.889 -2.212 7.696 1.00 95.88 86 THR A O 1
ATOM 669 N N . VAL A 1 87 ? -11.769 -3.995 6.904 1.00 96.44 87 VAL A N 1
ATOM 670 C CA . VAL A 1 87 ? -10.618 -3.235 6.378 1.00 96.44 87 VAL A CA 1
ATOM 671 C C . VAL A 1 87 ? -11.059 -2.205 5.337 1.00 96.44 87 VAL A C 1
ATOM 673 O O . VAL A 1 87 ? -10.671 -1.036 5.434 1.00 96.44 87 VAL A O 1
ATOM 676 N N . LEU A 1 88 ? -11.890 -2.589 4.357 1.00 96.75 88 LEU A N 1
ATOM 677 C CA . LEU A 1 88 ? -12.339 -1.640 3.328 1.00 96.75 88 LEU A CA 1
ATOM 678 C C . LEU A 1 88 ? -13.198 -0.515 3.911 1.00 96.75 88 LEU A C 1
ATOM 680 O O . LEU A 1 88 ? -13.076 0.632 3.476 1.00 96.75 88 LEU A O 1
ATOM 684 N N . GLN A 1 89 ? -14.025 -0.815 4.913 1.00 96.06 89 GLN A N 1
ATOM 685 C CA . GLN A 1 89 ? -14.830 0.194 5.601 1.00 96.06 89 GLN A CA 1
ATOM 686 C C . GLN A 1 89 ? -13.955 1.183 6.384 1.00 96.06 89 GLN A C 1
ATOM 688 O O . GLN A 1 89 ? -14.219 2.385 6.349 1.00 96.06 89 GLN A O 1
ATOM 693 N N . ALA A 1 90 ? -12.876 0.723 7.025 1.00 96.38 90 ALA A N 1
ATOM 694 C CA . ALA A 1 90 ? -11.922 1.609 7.699 1.00 96.38 90 ALA A CA 1
ATOM 695 C C . ALA A 1 90 ? -11.208 2.545 6.730 1.00 96.38 90 ALA A C 1
ATOM 697 O O . ALA A 1 90 ? -11.116 3.746 6.982 1.00 96.38 90 ALA A O 1
ATOM 698 N N . ILE A 1 91 ? -10.778 2.023 5.582 1.00 97.00 91 ILE A N 1
ATOM 699 C CA . ILE A 1 91 ? -10.179 2.841 4.524 1.00 97.00 91 ILE A CA 1
ATOM 700 C C . ILE A 1 91 ? -11.201 3.845 3.968 1.00 97.00 91 ILE A C 1
ATOM 702 O O . ILE A 1 91 ? -10.843 4.983 3.666 1.00 97.00 91 ILE A O 1
ATOM 706 N N . ALA A 1 92 ? -12.479 3.473 3.865 1.00 96.31 92 ALA A N 1
ATOM 707 C CA . ALA A 1 92 ? -13.537 4.392 3.454 1.00 96.31 92 ALA A CA 1
ATOM 708 C C . ALA A 1 92 ? -13.753 5.528 4.472 1.00 96.31 92 ALA A C 1
ATOM 710 O O . ALA A 1 92 ? -13.857 6.686 4.064 1.00 96.31 92 ALA A O 1
ATOM 711 N N . LEU A 1 93 ? -13.742 5.236 5.781 1.00 95.06 93 LEU A N 1
ATOM 712 C CA . LEU A 1 93 ? -13.789 6.268 6.829 1.00 95.06 93 LEU A CA 1
ATOM 713 C C . LEU A 1 93 ? -12.570 7.201 6.787 1.00 95.06 93 LEU A C 1
ATOM 715 O O . LEU A 1 93 ? -12.708 8.402 7.018 1.00 95.06 93 LEU A O 1
ATOM 719 N N . ALA A 1 94 ? -11.405 6.677 6.401 1.00 96.75 94 ALA A N 1
ATOM 720 C CA . ALA A 1 94 ? -10.201 7.460 6.128 1.00 96.75 94 ALA A CA 1
ATOM 721 C C . ALA A 1 94 ? -10.285 8.305 4.833 1.00 96.75 94 ALA A C 1
ATOM 723 O O . ALA A 1 94 ? -9.311 8.940 4.435 1.00 96.75 94 ALA A O 1
ATOM 724 N N . GLY A 1 95 ? -11.440 8.354 4.157 1.00 96.25 95 GLY A N 1
ATOM 725 C CA . GLY A 1 95 ? -11.652 9.125 2.926 1.00 96.25 95 GLY A CA 1
ATOM 726 C C . GLY A 1 95 ? -11.205 8.411 1.645 1.00 96.25 95 GLY A C 1
ATOM 727 O O . GLY A 1 95 ? -11.212 9.013 0.565 1.00 96.25 95 GLY A O 1
ATOM 728 N N . GLY A 1 96 ? -10.846 7.132 1.747 1.00 95.88 96 GLY A N 1
ATOM 729 C CA . GLY A 1 96 ? -10.294 6.333 0.663 1.00 95.88 96 GLY A CA 1
ATOM 730 C C . GLY A 1 96 ? -8.771 6.416 0.568 1.00 95.88 96 GLY A C 1
ATOM 731 O O . GLY A 1 96 ? -8.090 7.023 1.394 1.00 95.88 96 GLY A O 1
ATOM 732 N N . LEU A 1 97 ? -8.246 5.775 -0.471 1.00 94.88 97 LEU A N 1
ATOM 733 C CA . LEU A 1 97 ? -6.818 5.720 -0.772 1.00 94.88 97 LEU A CA 1
ATOM 734 C C . LEU A 1 97 ? -6.338 7.028 -1.418 1.00 94.88 97 LEU A C 1
ATOM 736 O O . LEU A 1 97 ? -7.115 7.712 -2.096 1.00 94.88 97 LEU A O 1
ATOM 740 N N . GLU A 1 98 ? -5.063 7.358 -1.227 1.00 92.19 98 GLU A N 1
ATOM 741 C CA . GLU A 1 98 ? -4.393 8.387 -2.028 1.00 92.19 98 GLU A C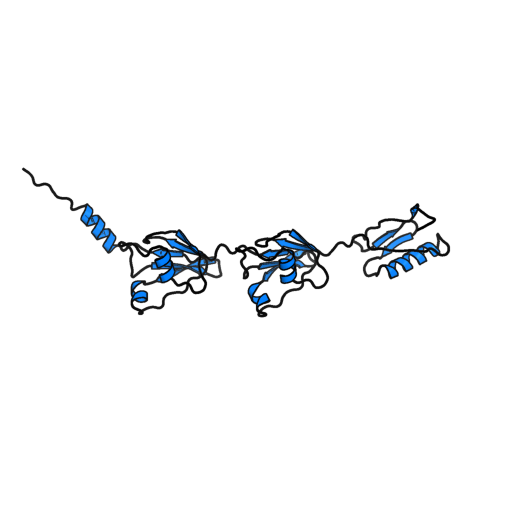A 1
ATOM 742 C C . GLU A 1 98 ? -4.109 7.891 -3.455 1.00 92.19 98 GLU A C 1
ATOM 744 O O . GLU A 1 98 ? -4.151 6.693 -3.740 1.00 92.19 98 GLU A O 1
ATOM 749 N N . ALA A 1 99 ? -3.822 8.815 -4.377 1.00 84.62 99 ALA A N 1
ATOM 750 C CA . ALA A 1 99 ? -3.575 8.483 -5.784 1.00 84.62 99 ALA A CA 1
ATOM 751 C C . ALA A 1 99 ? -2.308 7.633 -5.995 1.00 84.62 99 ALA A C 1
ATOM 753 O O . ALA A 1 99 ? -2.227 6.863 -6.948 1.00 84.62 99 ALA A O 1
ATOM 754 N N . ASN A 1 100 ? -1.331 7.766 -5.101 1.00 83.69 100 ASN A N 1
ATOM 755 C CA . ASN A 1 100 ? -0.087 7.002 -5.075 1.00 83.69 100 ASN A CA 1
ATOM 756 C C . ASN A 1 100 ? -0.181 5.740 -4.201 1.00 83.69 100 ASN A C 1
ATOM 758 O O . ASN A 1 100 ? 0.850 5.132 -3.952 1.00 83.69 100 ASN A O 1
ATOM 762 N N . ALA A 1 101 ? -1.349 5.340 -3.694 1.00 89.06 101 ALA A N 1
ATOM 763 C CA . ALA A 1 101 ? -1.457 4.174 -2.819 1.00 89.06 101 ALA A CA 1
ATOM 764 C C . ALA A 1 101 ? -1.212 2.849 -3.558 1.00 89.06 101 ALA A C 1
ATOM 766 O O . ALA A 1 101 ? -1.723 2.628 -4.657 1.00 89.06 101 ALA A O 1
ATOM 767 N N . ASP A 1 102 ? -0.487 1.925 -2.925 1.00 88.38 102 ASP A N 1
ATOM 768 C CA . ASP A 1 102 ? -0.315 0.569 -3.439 1.00 88.38 102 ASP A CA 1
ATOM 769 C C . ASP A 1 102 ? -1.461 -0.333 -2.977 1.00 88.38 102 ASP A C 1
ATOM 771 O O . ASP A 1 102 ? -1.464 -0.865 -1.863 1.00 88.38 102 ASP A O 1
ATOM 775 N N . VAL A 1 103 ? -2.440 -0.536 -3.858 1.00 90.12 103 VAL A N 1
ATOM 776 C CA . VAL A 1 103 ? -3.607 -1.383 -3.574 1.00 90.12 103 VAL A CA 1
ATOM 777 C C . VAL A 1 103 ? -3.245 -2.843 -3.291 1.00 90.12 103 VAL A C 1
ATOM 779 O O . VAL A 1 103 ? -4.016 -3.524 -2.623 1.00 90.12 103 VAL A O 1
ATOM 782 N N . HIS A 1 104 ? -2.082 -3.326 -3.732 1.00 89.56 104 HIS A N 1
ATOM 783 C CA . HIS A 1 104 ? -1.653 -4.711 -3.516 1.00 89.56 104 HIS A CA 1
ATOM 784 C C . HIS A 1 104 ? -0.800 -4.884 -2.252 1.00 89.56 104 HIS A C 1
ATOM 786 O O . HIS A 1 104 ? -0.424 -6.007 -1.910 1.00 89.56 104 HIS A O 1
ATOM 792 N N . ARG A 1 105 ? -0.454 -3.788 -1.560 1.00 88.44 105 ARG A N 1
ATOM 793 C CA . ARG A 1 105 ? 0.467 -3.798 -0.415 1.00 88.44 105 ARG A CA 1
ATOM 794 C C . ARG A 1 105 ? -0.100 -3.033 0.774 1.00 88.44 105 ARG A C 1
ATOM 796 O O . ARG A 1 105 ? 0.483 -2.056 1.238 1.00 88.44 105 ARG A O 1
ATOM 803 N N . ALA A 1 106 ? -1.203 -3.524 1.321 1.00 94.12 106 ALA A N 1
ATOM 804 C CA . ALA A 1 106 ? -1.614 -3.155 2.668 1.00 94.12 106 ALA A CA 1
ATOM 805 C C . ALA A 1 106 ? -1.123 -4.195 3.686 1.00 94.12 106 ALA A C 1
ATOM 807 O O . ALA A 1 106 ? -0.877 -5.357 3.358 1.00 94.12 106 ALA A O 1
ATOM 808 N N . ILE A 1 107 ? -0.953 -3.776 4.936 1.00 95.12 107 ILE A N 1
ATOM 809 C CA . ILE A 1 107 ? -0.587 -4.653 6.049 1.00 95.12 107 ILE A CA 1
ATOM 810 C C . ILE A 1 107 ? -1.564 -4.406 7.190 1.00 95.12 107 ILE A C 1
ATOM 812 O O . ILE A 1 107 ? -1.739 -3.271 7.631 1.00 95.12 107 ILE A O 1
ATOM 816 N N . LEU A 1 108 ? -2.164 -5.481 7.690 1.00 96.75 108 LEU A N 1
ATOM 817 C CA . LEU A 1 108 ? -2.898 -5.491 8.945 1.00 96.75 108 LEU A CA 1
ATOM 818 C C . LEU A 1 108 ? -1.956 -5.938 10.067 1.00 96.75 108 LEU A C 1
ATOM 820 O O . LEU A 1 108 ? -1.444 -7.058 10.064 1.00 96.75 108 LEU A O 1
ATOM 824 N N . LEU A 1 109 ? -1.730 -5.057 11.036 1.00 96.06 109 LEU A N 1
ATOM 825 C CA . LEU A 1 109 ? -1.011 -5.350 12.267 1.00 96.06 109 LEU A CA 1
ATOM 826 C C . LEU A 1 109 ? -2.029 -5.618 13.370 1.00 96.06 109 LEU A C 1
ATOM 828 O O . LEU A 1 109 ? -2.783 -4.725 13.755 1.00 96.06 109 LEU A O 1
ATOM 832 N N . ARG A 1 110 ? -2.008 -6.836 13.905 1.00 94.25 110 ARG A N 1
ATOM 833 C CA . ARG A 1 110 ? -2.922 -7.278 14.962 1.00 94.25 110 ARG A CA 1
ATOM 834 C C . ARG A 1 110 ? -2.141 -7.776 16.164 1.00 94.25 110 ARG A C 1
ATOM 836 O O . ARG A 1 110 ? -1.195 -8.546 16.018 1.00 94.25 110 ARG A O 1
ATOM 843 N N . LYS A 1 111 ? -2.525 -7.342 17.364 1.00 90.88 111 LYS A N 1
ATOM 844 C CA . LYS A 1 111 ? -1.932 -7.829 18.617 1.00 90.88 111 LYS A CA 1
ATOM 845 C C . LYS A 1 111 ? -2.722 -9.020 19.145 1.00 90.88 111 LYS A C 1
ATOM 847 O O . LYS A 1 111 ? -3.941 -8.955 19.258 1.00 90.88 111 LYS A O 1
ATOM 852 N N . ASN A 1 112 ? -2.030 -10.099 19.501 1.00 86.00 112 ASN A N 1
ATOM 853 C CA . ASN A 1 112 ? -2.650 -11.221 20.204 1.00 86.00 112 ASN A CA 1
ATOM 854 C C . ASN A 1 112 ? -2.754 -10.955 21.720 1.00 86.00 112 ASN A C 1
ATOM 856 O O . ASN A 1 112 ? -2.231 -9.969 22.242 1.00 86.00 112 ASN A O 1
ATOM 860 N N . THR A 1 113 ? -3.392 -11.871 22.456 1.00 79.56 113 THR A N 1
ATOM 861 C CA . THR A 1 113 ? -3.579 -11.778 23.920 1.00 79.56 113 THR A CA 1
ATOM 862 C C . THR A 1 113 ? -2.276 -11.779 24.725 1.00 79.56 113 THR A C 1
ATOM 864 O O . THR A 1 113 ? -2.282 -11.397 25.892 1.00 79.56 113 THR A O 1
ATOM 867 N N . ARG A 1 114 ? -1.153 -12.181 24.117 1.00 83.00 114 ARG A N 1
ATOM 868 C CA . ARG A 1 114 ? 0.193 -12.156 24.713 1.00 83.00 114 ARG A CA 1
ATOM 869 C C . ARG A 1 114 ? 0.981 -10.893 24.338 1.00 83.00 114 ARG A C 1
ATOM 871 O O . ARG A 1 114 ? 2.157 -10.796 24.668 1.00 83.00 114 ARG A O 1
ATOM 878 N N . GLY A 1 115 ? 0.359 -9.947 23.629 1.00 82.00 115 GLY A N 1
ATOM 879 C CA . GLY A 1 115 ? 0.977 -8.696 23.185 1.00 82.00 115 GLY A CA 1
ATOM 880 C C . GLY A 1 115 ? 1.886 -8.824 21.958 1.00 82.00 115 GLY A C 1
ATOM 881 O O . GLY A 1 115 ? 2.491 -7.833 21.553 1.00 82.00 115 GLY A O 1
ATOM 882 N N . GLN A 1 116 ? 1.980 -10.005 21.341 1.00 87.06 116 GLN A N 1
ATOM 883 C CA . GLN A 1 116 ? 2.764 -10.196 20.119 1.00 87.06 116 GLN A CA 1
ATOM 884 C C . GLN A 1 116 ? 2.000 -9.632 18.920 1.00 87.06 116 GLN A C 1
ATOM 886 O O . GLN A 1 116 ? 0.793 -9.846 18.791 1.00 87.06 116 GLN A O 1
ATOM 891 N N . VAL A 1 117 ? 2.710 -8.928 18.038 1.00 89.56 117 VAL A N 1
ATOM 892 C CA . VAL A 1 117 ? 2.144 -8.333 16.823 1.00 89.56 117 VAL A CA 1
ATOM 893 C C . VAL A 1 117 ? 2.281 -9.322 15.666 1.00 89.56 117 VAL A C 1
ATOM 895 O O . VAL A 1 117 ? 3.396 -9.657 15.272 1.00 89.56 117 VAL A O 1
ATOM 898 N N . SER A 1 118 ? 1.160 -9.765 15.103 1.00 92.44 118 SER A N 1
ATOM 899 C CA . SER A 1 118 ? 1.114 -10.458 13.815 1.00 92.44 118 SER A CA 1
ATOM 900 C C . SER A 1 118 ? 0.975 -9.446 12.684 1.00 92.44 118 SER A C 1
ATOM 902 O O . SER A 1 118 ? 0.156 -8.530 12.783 1.00 92.44 118 SER A O 1
ATOM 904 N N . GLN A 1 119 ? 1.736 -9.638 11.607 1.00 93.44 119 GLN A N 1
ATOM 905 C CA . GLN A 1 119 ? 1.594 -8.867 10.373 1.00 93.44 119 GLN A CA 1
ATOM 906 C C . GLN A 1 119 ? 0.921 -9.742 9.321 1.00 93.44 119 GLN A C 1
ATOM 908 O O . GLN A 1 119 ? 1.442 -10.803 8.978 1.00 93.44 119 GLN A O 1
ATOM 913 N N . GLN A 1 120 ? -0.223 -9.302 8.815 1.00 93.31 120 GLN A N 1
ATOM 914 C CA . GLN A 1 120 ? -0.951 -9.987 7.760 1.00 93.31 120 GLN A CA 1
ATOM 915 C C . GLN A 1 120 ? -0.965 -9.100 6.510 1.00 93.31 120 GLN A C 1
ATOM 917 O O . GLN A 1 120 ? -1.547 -8.015 6.553 1.00 93.31 120 GLN A O 1
ATOM 922 N N . PRO A 1 121 ? -0.316 -9.513 5.408 1.00 92.44 121 PRO A N 1
ATOM 923 C CA . PRO A 1 121 ? -0.431 -8.820 4.131 1.00 92.44 121 PRO A CA 1
ATOM 924 C C . PRO A 1 121 ? -1.873 -8.857 3.619 1.00 92.44 121 PRO A C 1
ATOM 926 O O . PRO A 1 121 ? -2.532 -9.894 3.702 1.00 92.44 121 PRO A O 1
ATOM 929 N N . ILE A 1 122 ? -2.337 -7.735 3.077 1.00 94.12 122 ILE A N 1
ATOM 930 C CA . ILE A 1 122 ? -3.680 -7.549 2.534 1.00 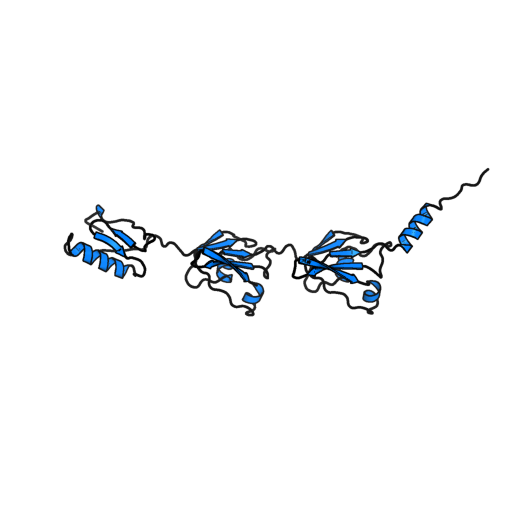94.12 122 ILE A CA 1
ATOM 931 C C . ILE A 1 122 ? -3.564 -6.965 1.124 1.00 94.12 122 ILE A C 1
ATOM 933 O O . ILE A 1 122 ? -2.949 -5.916 0.928 1.00 94.12 122 ILE A O 1
ATOM 937 N N . ASP A 1 123 ? -4.191 -7.628 0.152 1.00 92.25 123 ASP A N 1
ATOM 938 C CA . ASP A 1 123 ? -4.368 -7.100 -1.202 1.00 92.25 123 ASP A CA 1
ATOM 939 C C . ASP A 1 123 ? -5.771 -6.483 -1.307 1.00 92.25 123 ASP A C 1
ATOM 941 O O . ASP A 1 123 ? -6.783 -7.182 -1.389 1.00 92.25 123 ASP A O 1
ATOM 945 N N . LEU A 1 124 ? -5.834 -5.151 -1.274 1.00 94.88 124 LEU A N 1
ATOM 946 C CA . LEU A 1 124 ? -7.082 -4.391 -1.309 1.00 94.88 124 LEU A CA 1
ATOM 947 C C . LEU A 1 124 ? -7.799 -4.522 -2.658 1.00 94.88 124 LEU A C 1
ATOM 949 O O . LEU A 1 124 ? -9.028 -4.438 -2.696 1.00 94.88 124 LEU A O 1
ATOM 953 N N . ALA A 1 125 ? -7.061 -4.725 -3.755 1.00 92.19 125 ALA A N 1
ATOM 954 C CA . ALA A 1 125 ? -7.654 -4.970 -5.067 1.00 92.19 125 ALA A CA 1
ATOM 955 C C . ALA A 1 125 ? -8.305 -6.357 -5.107 1.00 92.19 125 ALA A C 1
ATOM 957 O O . ALA A 1 125 ? -9.471 -6.479 -5.478 1.00 92.19 125 ALA A O 1
ATOM 958 N N . ALA A 1 126 ? -7.609 -7.384 -4.611 1.00 92.25 126 ALA A N 1
ATOM 959 C CA . ALA A 1 126 ? -8.158 -8.735 -4.521 1.00 92.25 126 ALA A CA 1
ATOM 960 C C . ALA A 1 126 ? -9.422 -8.799 -3.646 1.00 92.25 126 ALA A C 1
ATOM 962 O O . ALA A 1 126 ? -10.341 -9.545 -3.982 1.00 92.25 126 ALA A O 1
ATOM 963 N N . ILE A 1 127 ? -9.503 -8.009 -2.564 1.00 96.44 127 ILE A N 1
ATOM 964 C CA . ILE A 1 127 ? -10.726 -7.920 -1.747 1.00 96.44 127 ILE A CA 1
ATOM 965 C C . ILE A 1 127 ? -11.876 -7.298 -2.546 1.00 96.44 127 ILE A C 1
ATOM 967 O O . ILE A 1 127 ? -12.974 -7.852 -2.575 1.00 96.44 127 ILE A O 1
ATOM 971 N N . ARG A 1 128 ? -11.640 -6.169 -3.228 1.00 94.00 128 ARG A N 1
ATOM 972 C CA . ARG A 1 128 ? -12.672 -5.497 -4.042 1.00 94.00 128 ARG A CA 1
ATOM 973 C C . ARG A 1 128 ? -13.188 -6.371 -5.183 1.00 94.00 128 ARG A C 1
ATOM 975 O O . ARG A 1 128 ? -14.359 -6.286 -5.533 1.00 94.00 128 ARG A O 1
ATOM 982 N N . GLU A 1 129 ? -12.320 -7.202 -5.744 1.00 95.00 129 GLU A N 1
ATOM 983 C CA . GLU A 1 129 ? -12.648 -8.155 -6.805 1.00 95.00 129 GLU A CA 1
ATOM 984 C C . GLU A 1 129 ? -13.271 -9.462 -6.279 1.00 95.00 129 GLU A C 1
ATOM 986 O O . GLU A 1 129 ? -13.606 -10.341 -7.068 1.00 95.00 129 GLU A O 1
ATOM 991 N N . GLY A 1 130 ? -13.404 -9.630 -4.957 1.00 93.88 130 GLY A N 1
ATOM 992 C CA . GLY A 1 130 ? -13.952 -10.843 -4.341 1.00 93.88 130 GLY A CA 1
ATOM 993 C C . GLY A 1 130 ? -13.020 -12.061 -4.379 1.00 93.88 130 GLY A C 1
ATOM 994 O O . GLY A 1 130 ? -13.439 -13.164 -4.037 1.00 93.88 130 GLY A O 1
ATOM 995 N N . ARG A 1 131 ? -11.750 -11.885 -4.768 1.00 95.00 131 ARG A N 1
ATOM 996 C CA . ARG A 1 131 ? -10.714 -12.937 -4.758 1.00 95.00 131 ARG A CA 1
ATOM 997 C C . ARG A 1 131 ? -10.100 -13.156 -3.372 1.00 95.00 131 ARG A C 1
ATOM 999 O O . ARG A 1 131 ? -9.443 -14.169 -3.147 1.00 95.00 131 ARG A O 1
ATOM 1006 N N . MET A 1 132 ? -10.293 -12.211 -2.454 1.00 93.62 132 MET A N 1
ATOM 1007 C CA . MET A 1 132 ? -9.858 -12.274 -1.059 1.00 93.62 132 MET A CA 1
ATOM 1008 C C . MET A 1 132 ? -11.009 -11.837 -0.144 1.00 93.62 132 MET A C 1
ATOM 1010 O O . MET A 1 132 ? -11.777 -10.945 -0.490 1.00 93.62 132 MET A O 1
ATOM 1014 N N . GLN A 1 133 ? -11.137 -12.462 1.027 1.00 95.62 133 GLN A N 1
ATOM 1015 C CA . GLN A 1 133 ? -12.144 -12.074 2.015 1.00 95.62 133 GLN A CA 1
ATOM 1016 C C . GLN A 1 133 ? -11.762 -10.750 2.694 1.00 95.62 133 GLN A C 1
ATOM 1018 O O . GLN A 1 133 ? -10.618 -10.580 3.114 1.00 95.62 133 GLN A O 1
ATOM 1023 N N . ASP A 1 134 ? -12.729 -9.843 2.853 1.00 95.81 134 ASP A N 1
ATOM 1024 C CA . ASP A 1 134 ? -12.551 -8.631 3.658 1.00 95.81 134 ASP A CA 1
ATOM 1025 C C . ASP A 1 134 ? -12.577 -8.980 5.152 1.00 95.81 134 ASP A C 1
ATOM 1027 O O . ASP A 1 134 ? -13.542 -9.562 5.653 1.00 95.81 134 ASP A O 1
ATOM 1031 N N . LEU A 1 135 ? -11.498 -8.668 5.866 1.00 94.12 135 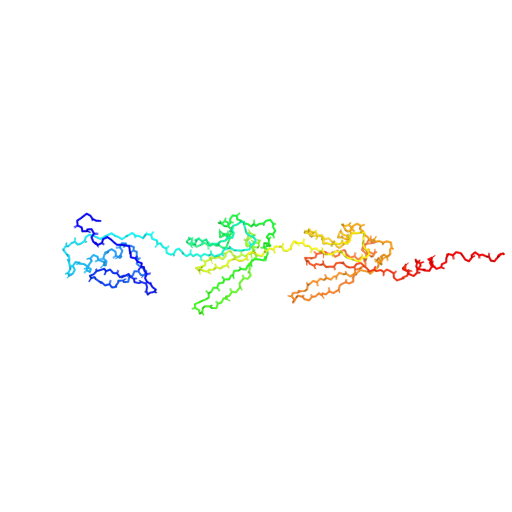LEU A N 1
ATOM 1032 C CA . LEU A 1 135 ? -11.335 -9.067 7.260 1.00 94.12 135 LEU A CA 1
ATOM 1033 C C . LEU A 1 135 ? -12.051 -8.096 8.196 1.00 94.12 135 LEU A C 1
ATOM 1035 O O . LEU A 1 135 ? -11.879 -6.881 8.097 1.00 94.12 135 LEU A O 1
ATOM 1039 N N . ALA A 1 136 ? -12.778 -8.646 9.167 1.00 94.19 136 ALA A N 1
ATOM 1040 C CA . ALA A 1 136 ? -13.296 -7.875 10.288 1.00 94.19 136 ALA A CA 1
ATOM 1041 C C . ALA A 1 136 ? -12.144 -7.385 11.180 1.00 94.19 136 ALA A C 1
ATOM 1043 O O . ALA A 1 136 ? -11.204 -8.133 11.494 1.00 94.19 136 ALA A O 1
ATOM 1044 N N . LEU A 1 137 ? -12.231 -6.125 11.589 1.00 93.25 137 LEU A N 1
ATOM 1045 C CA . LEU A 1 137 ? -11.258 -5.456 12.434 1.00 93.25 137 LEU A CA 1
ATOM 1046 C C . LEU A 1 137 ? -11.563 -5.683 13.906 1.00 93.25 137 LEU A C 1
ATOM 1048 O O . LEU A 1 137 ? -12.711 -5.709 14.346 1.00 93.25 137 LEU A O 1
ATOM 1052 N N . LEU A 1 138 ? -10.492 -5.822 14.671 1.00 90.75 138 LEU A N 1
ATOM 1053 C CA . LEU A 1 138 ? -10.524 -5.927 16.115 1.00 90.75 138 LEU A CA 1
ATOM 1054 C C . LEU A 1 138 ? -10.018 -4.633 16.745 1.00 90.75 138 LEU A C 1
ATOM 1056 O O . LEU A 1 138 ? -9.429 -3.765 16.098 1.00 90.75 138 LEU A O 1
ATOM 1060 N N . GLN A 1 139 ? -10.258 -4.517 18.047 1.00 87.62 139 GLN A N 1
ATOM 1061 C CA . GLN A 1 139 ? -9.731 -3.418 18.835 1.00 87.62 139 GLN A CA 1
ATOM 1062 C C . GLN A 1 139 ? -8.201 -3.340 18.702 1.00 87.62 139 GLN A C 1
ATOM 1064 O O . GLN A 1 139 ? -7.505 -4.344 18.837 1.00 87.62 139 GLN A O 1
ATOM 1069 N N . ASP A 1 140 ? -7.705 -2.119 18.503 1.00 90.00 140 ASP A N 1
ATOM 1070 C CA . ASP A 1 140 ? -6.289 -1.763 18.406 1.00 90.00 140 ASP A CA 1
ATOM 1071 C C . ASP A 1 140 ? -5.561 -2.357 17.182 1.00 90.00 140 ASP A C 1
ATOM 1073 O O . ASP A 1 140 ? -4.327 -2.307 17.118 1.00 90.00 140 ASP A O 1
ATOM 1077 N N . ASP A 1 141 ? -6.299 -2.869 16.188 1.00 94.94 141 ASP A N 1
ATOM 1078 C CA . ASP A 1 141 ? -5.724 -3.190 14.882 1.00 94.94 141 ASP A CA 1
ATOM 1079 C C . ASP A 1 141 ? -5.173 -1.926 14.208 1.00 94.94 141 ASP A C 1
ATOM 1081 O O . ASP A 1 141 ? -5.734 -0.828 14.315 1.00 94.94 141 ASP A O 1
ATOM 1085 N N . ARG A 1 142 ? -4.075 -2.092 13.466 1.00 96.62 142 ARG A N 1
ATOM 1086 C CA . ARG A 1 142 ? -3.508 -1.034 12.625 1.00 96.62 142 ARG A CA 1
ATOM 1087 C C . ARG A 1 142 ? -3.472 -1.486 11.178 1.00 96.62 142 ARG A C 1
ATOM 1089 O O . ARG A 1 142 ? -2.943 -2.552 10.877 1.00 96.62 142 ARG A O 1
ATOM 1096 N N . ILE A 1 143 ? -3.998 -0.659 10.291 1.00 97.56 143 ILE A N 1
ATOM 1097 C CA . ILE A 1 143 ? -3.955 -0.849 8.847 1.00 97.56 143 ILE A CA 1
ATOM 1098 C C . ILE A 1 143 ? -2.928 0.128 8.294 1.00 97.56 143 ILE A C 1
ATOM 1100 O O . ILE A 1 143 ? -3.089 1.340 8.425 1.00 97.56 143 ILE A O 1
ATOM 1104 N N . VAL A 1 144 ? -1.893 -0.408 7.659 1.00 96.94 144 VAL A N 1
ATOM 1105 C CA . VAL A 1 144 ? -0.856 0.375 6.990 1.00 96.94 144 VAL A CA 1
ATOM 1106 C C . VAL A 1 144 ? -0.995 0.160 5.493 1.00 96.94 144 VAL A C 1
ATOM 1108 O O . VAL A 1 144 ? -0.732 -0.938 4.999 1.00 96.94 144 VAL A O 1
ATOM 1111 N N . VAL A 1 145 ? -1.407 1.193 4.765 1.00 95.62 145 VAL A N 1
ATOM 1112 C CA . VAL A 1 145 ? -1.425 1.176 3.299 1.00 95.62 145 VAL A CA 1
ATOM 1113 C C . VAL A 1 145 ? -0.084 1.700 2.812 1.00 95.62 145 VAL A C 1
ATOM 1115 O O . VAL A 1 145 ? 0.264 2.849 3.073 1.00 95.62 145 VAL A O 1
ATOM 1118 N N . GLN A 1 146 ? 0.689 0.872 2.116 1.00 89.44 146 GLN A N 1
ATOM 1119 C CA . GLN A 1 146 ? 1.963 1.333 1.580 1.00 89.44 146 GLN A CA 1
ATOM 1120 C C . GLN A 1 146 ? 1.724 2.331 0.449 1.00 89.44 146 GLN A C 1
ATOM 1122 O O . GLN A 1 146 ? 0.817 2.170 -0.370 1.00 89.44 146 GLN A O 1
ATOM 1127 N N . GLU A 1 147 ? 2.575 3.347 0.376 1.00 85.94 147 GLU A N 1
ATOM 1128 C CA . GLU A 1 147 ? 2.701 4.115 -0.851 1.00 85.94 147 GLU A CA 1
ATOM 1129 C C . GLU A 1 147 ? 3.184 3.168 -1.948 1.00 85.94 147 GLU A C 1
ATOM 1131 O O . GLU A 1 147 ? 4.168 2.433 -1.802 1.00 85.94 147 GLU A O 1
ATOM 1136 N N . GLY A 1 148 ? 2.489 3.196 -3.074 1.00 72.69 148 GLY A N 1
ATOM 1137 C CA . GLY A 1 148 ? 3.037 2.757 -4.333 1.00 72.69 148 GLY A CA 1
ATOM 1138 C C . GLY A 1 148 ? 4.189 3.692 -4.611 1.00 72.69 148 GLY A C 1
ATOM 1139 O O . GLY A 1 148 ? 3.995 4.770 -5.164 1.00 72.69 148 GLY A O 1
ATOM 1140 N N . THR A 1 149 ? 5.399 3.287 -4.210 1.00 60.31 149 THR A N 1
ATOM 1141 C CA . THR A 1 149 ? 6.619 3.804 -4.825 1.00 60.31 149 THR A CA 1
ATOM 1142 C C . THR A 1 149 ? 6.321 3.712 -6.305 1.00 60.31 149 THR A C 1
ATOM 1144 O O . THR A 1 149 ? 6.096 2.583 -6.749 1.00 60.31 149 THR A O 1
ATOM 1147 N N . TYR A 1 150 ? 6.124 4.872 -6.958 1.00 58.59 150 TYR A N 1
ATOM 1148 C CA . TYR A 1 150 ? 5.499 5.002 -8.277 1.00 58.59 150 TYR A CA 1
ATOM 1149 C C . TYR A 1 150 ? 5.806 3.752 -9.071 1.00 58.59 150 TYR A C 1
ATOM 1151 O O . TYR A 1 150 ? 6.989 3.436 -9.140 1.00 58.59 150 TYR A O 1
ATOM 1159 N N . ASN A 1 151 ? 4.808 3.001 -9.558 1.00 76.69 151 ASN A N 1
ATOM 1160 C CA . ASN A 1 151 ? 5.072 1.901 -10.488 1.00 76.69 151 ASN A CA 1
ATOM 1161 C C . ASN A 1 151 ? 6.052 2.474 -11.512 1.00 76.69 151 ASN A C 1
ATOM 1163 O O . ASN A 1 151 ? 5.668 3.347 -12.281 1.00 76.69 151 ASN A O 1
ATOM 1167 N N . ARG A 1 152 ? 7.331 2.119 -11.405 1.00 86.62 152 ARG A N 1
ATOM 1168 C CA . ARG A 1 152 ? 8.429 2.825 -12.058 1.00 86.62 152 ARG A CA 1
ATOM 1169 C C . ARG A 1 152 ? 9.477 1.831 -12.462 1.00 86.62 152 ARG A C 1
ATOM 1171 O O . ARG A 1 152 ? 9.638 0.789 -11.827 1.00 86.62 152 ARG A O 1
ATOM 1178 N N . PHE A 1 153 ? 10.195 2.214 -13.491 1.00 92.88 153 PHE A N 1
ATOM 1179 C CA . PHE A 1 153 ? 11.400 1.557 -13.943 1.00 92.88 153 PHE A CA 1
ATOM 1180 C C . PHE A 1 153 ? 12.460 2.630 -14.169 1.00 92.88 153 PHE A C 1
ATOM 1182 O O . PHE A 1 153 ? 12.152 3.816 -14.327 1.00 92.88 153 PHE A O 1
ATOM 1189 N N . THR A 1 154 ? 13.716 2.216 -14.172 1.00 94.94 154 THR A N 1
ATOM 1190 C CA . THR A 1 154 ? 14.838 3.103 -14.482 1.00 94.94 154 THR A CA 1
ATOM 1191 C C . THR A 1 154 ? 15.417 2.706 -15.826 1.00 94.94 154 THR A C 1
ATOM 1193 O O . THR A 1 154 ? 15.648 1.521 -16.059 1.00 94.94 154 THR A O 1
ATOM 1196 N N . VAL A 1 155 ? 15.696 3.682 -16.686 1.00 97.44 155 VAL A N 1
ATOM 1197 C CA . VAL A 1 155 ? 16.485 3.482 -17.907 1.00 97.44 155 VAL A CA 1
ATOM 1198 C C . VAL A 1 155 ? 17.773 4.274 -17.783 1.00 97.44 155 VAL A C 1
ATOM 1200 O O . VAL A 1 155 ? 17.751 5.452 -17.435 1.00 97.44 155 VAL A O 1
ATOM 1203 N N . ASP A 1 156 ? 18.892 3.614 -18.042 1.00 95.31 156 ASP A N 1
ATOM 1204 C CA . ASP A 1 156 ? 20.231 4.153 -17.844 1.00 95.31 156 ASP A CA 1
ATOM 1205 C C . ASP A 1 156 ? 21.188 3.672 -18.951 1.00 95.31 156 ASP A C 1
ATOM 1207 O O . ASP A 1 156 ? 20.870 2.765 -19.730 1.00 95.31 156 ASP A O 1
ATOM 1211 N N . GLY A 1 157 ? 22.378 4.267 -19.008 1.00 93.50 157 GLY A N 1
ATOM 1212 C CA . GLY A 1 157 ? 23.409 3.964 -19.995 1.00 93.50 157 GLY A CA 1
ATOM 1213 C C . GLY A 1 157 ? 23.204 4.696 -21.321 1.00 93.50 157 GLY A C 1
ATOM 1214 O O . GLY A 1 157 ? 22.844 5.871 -21.351 1.00 93.50 157 GLY A O 1
ATOM 1215 N N . THR A 1 158 ? 23.461 4.009 -22.433 1.00 94.44 158 THR A N 1
ATOM 1216 C CA . THR A 1 158 ? 23.482 4.573 -23.797 1.00 94.44 158 THR A CA 1
ATOM 1217 C C . THR A 1 158 ? 22.092 4.815 -24.401 1.00 94.44 158 THR A C 1
ATOM 1219 O O . THR A 1 158 ? 21.755 4.329 -25.484 1.00 94.44 158 THR A O 1
ATOM 1222 N N . VAL A 1 159 ? 21.279 5.618 -23.718 1.00 96.62 159 VAL A N 1
ATOM 1223 C CA . VAL A 1 159 ? 19.973 6.116 -24.187 1.00 96.62 159 VAL A CA 1
ATOM 1224 C C . VAL A 1 159 ? 19.973 7.637 -24.321 1.00 96.62 159 VAL A C 1
ATOM 1226 O O . VAL A 1 159 ? 20.836 8.311 -23.764 1.00 96.62 159 VAL A O 1
ATOM 1229 N N . ALA A 1 160 ? 19.021 8.187 -25.076 1.00 95.62 160 ALA A N 1
ATOM 1230 C CA . ALA A 1 160 ? 18.947 9.629 -25.310 1.00 95.62 160 ALA A CA 1
ATOM 1231 C C . ALA A 1 160 ? 18.579 10.424 -24.043 1.00 95.62 160 ALA A C 1
ATOM 1233 O O . ALA A 1 160 ? 19.053 11.540 -23.845 1.00 95.62 160 ALA A O 1
ATOM 1234 N N . SER A 1 161 ? 17.728 9.870 -23.180 1.00 95.88 161 SER A N 1
ATOM 1235 C CA . SER A 1 161 ? 17.286 10.503 -21.935 1.00 95.88 161 SER A CA 1
ATOM 1236 C C . SER A 1 161 ? 17.227 9.474 -20.803 1.00 95.88 161 SER A C 1
ATOM 1238 O O . SER A 1 161 ? 16.185 8.857 -20.589 1.00 95.88 161 SER A O 1
ATOM 1240 N N . PRO A 1 162 ? 18.339 9.254 -20.079 1.00 96.00 162 PRO A N 1
ATOM 1241 C CA . PRO A 1 162 ? 18.353 8.421 -18.881 1.00 96.00 162 PRO A CA 1
ATOM 1242 C C . PRO A 1 162 ? 17.448 8.994 -17.787 1.00 96.00 162 PRO A C 1
ATOM 1244 O O . PRO A 1 162 ? 17.337 10.211 -17.635 1.00 96.00 162 PRO A O 1
ATOM 1247 N N . GLY A 1 163 ? 16.831 8.131 -16.984 1.00 93.56 163 GLY A N 1
ATOM 1248 C CA . GLY A 1 163 ? 15.975 8.587 -15.898 1.00 93.56 163 GLY A CA 1
ATOM 1249 C C . GLY A 1 163 ? 15.066 7.523 -15.300 1.00 93.56 163 GLY A C 1
ATOM 1250 O O . GLY A 1 163 ? 15.117 6.339 -15.636 1.00 93.56 163 GLY A O 1
ATOM 1251 N N . ILE A 1 164 ? 14.229 7.986 -14.377 1.00 91.69 164 ILE A N 1
ATOM 1252 C CA . ILE A 1 164 ? 13.164 7.205 -13.753 1.00 91.69 164 ILE A CA 1
ATOM 1253 C C . ILE A 1 164 ? 11.870 7.510 -14.502 1.00 91.69 164 ILE A C 1
ATOM 1255 O O . ILE A 1 164 ? 11.497 8.672 -14.651 1.00 91.69 164 ILE A O 1
ATOM 1259 N N . PHE A 1 165 ? 11.173 6.464 -14.924 1.00 92.25 165 PHE A N 1
ATOM 1260 C CA . PHE A 1 165 ? 9.957 6.556 -15.721 1.00 92.25 165 PHE A CA 1
ATOM 1261 C C . PHE A 1 165 ? 8.803 5.853 -15.026 1.00 92.25 165 PHE A C 1
ATOM 1263 O O . PHE A 1 165 ? 9.005 4.913 -14.258 1.00 92.25 165 PHE A O 1
ATOM 1270 N N . GLN A 1 166 ? 7.582 6.291 -15.316 1.00 88.62 166 GLN A N 1
ATOM 1271 C CA . GLN A 1 166 ? 6.377 5.650 -14.810 1.00 88.62 166 GLN A CA 1
ATOM 1272 C C . GLN A 1 166 ? 6.041 4.405 -15.644 1.00 88.62 166 GLN A C 1
ATOM 1274 O O . GLN A 1 166 ? 5.881 4.476 -16.859 1.00 88.62 166 GLN A O 1
ATOM 1279 N N . LEU A 1 167 ? 5.909 3.269 -14.969 1.00 88.69 167 LEU A N 1
ATOM 1280 C CA . LEU A 1 167 ? 5.475 1.988 -15.506 1.00 88.69 167 LEU A CA 1
ATOM 1281 C C . LEU A 1 167 ? 3.949 1.965 -15.648 1.00 88.69 167 LEU A C 1
ATOM 1283 O O . LEU A 1 167 ? 3.216 2.176 -14.676 1.00 88.69 167 LEU A O 1
ATOM 1287 N N . GLN A 1 168 ? 3.478 1.643 -16.850 1.00 86.88 168 GLN A N 1
ATOM 1288 C CA . GLN A 1 168 ? 2.068 1.361 -17.124 1.00 86.88 168 GLN A CA 1
ATOM 1289 C C . GLN A 1 168 ? 1.827 -0.159 -17.195 1.00 86.88 168 GLN A C 1
ATOM 1291 O O . GLN A 1 168 ? 2.742 -0.904 -17.558 1.00 86.88 168 GLN A O 1
ATOM 1296 N N . PRO A 1 169 ? 0.618 -0.652 -16.859 1.00 82.44 169 PRO A N 1
ATOM 1297 C CA . PRO A 1 169 ? 0.294 -2.072 -16.984 1.00 82.44 169 PRO A CA 1
ATOM 1298 C C . PRO A 1 169 ? 0.526 -2.593 -18.409 1.00 82.44 169 PRO A C 1
ATOM 1300 O O . PRO A 1 169 ? 0.070 -1.986 -19.373 1.00 82.44 169 PRO A O 1
ATOM 1303 N N . GLY A 1 170 ? 1.226 -3.724 -18.536 1.00 87.31 170 GLY A N 1
ATOM 1304 C CA . GLY A 1 170 ? 1.530 -4.345 -19.832 1.00 87.31 170 GLY A CA 1
ATOM 1305 C C . GLY A 1 170 ? 2.651 -3.670 -20.631 1.00 87.31 170 GLY A C 1
ATOM 1306 O O . GLY A 1 170 ? 2.877 -4.052 -21.776 1.00 87.31 170 GLY A O 1
ATOM 1307 N N . MET A 1 171 ? 3.354 -2.691 -20.051 1.00 94.94 171 MET A N 1
ATOM 1308 C CA . MET A 1 171 ? 4.459 -2.007 -20.720 1.00 94.94 171 MET A CA 1
ATOM 1309 C C . MET A 1 171 ? 5.635 -2.952 -20.994 1.00 94.94 171 MET A C 1
ATOM 1311 O O . MET A 1 171 ? 5.995 -3.778 -20.151 1.00 94.94 171 MET A O 1
ATOM 1315 N N . THR A 1 172 ? 6.248 -2.807 -22.167 1.00 97.44 172 THR A N 1
ATOM 1316 C CA . THR A 1 172 ? 7.353 -3.659 -22.623 1.00 97.44 172 THR A CA 1
ATOM 1317 C C . THR A 1 172 ? 8.721 -2.981 -22.521 1.00 97.44 172 THR A C 1
ATOM 1319 O O . THR A 1 172 ? 8.831 -1.759 -22.377 1.00 97.44 172 THR A O 1
ATOM 1322 N N . PHE A 1 173 ? 9.789 -3.773 -22.634 1.00 97.50 173 PHE A N 1
ATOM 1323 C CA . PHE A 1 173 ? 11.163 -3.282 -22.646 1.00 97.50 173 PHE A CA 1
ATOM 1324 C C . PHE A 1 173 ? 11.406 -2.297 -23.799 1.00 97.50 173 PHE A C 1
ATOM 1326 O O . PHE A 1 173 ? 11.977 -1.225 -23.579 1.00 97.50 173 PHE A O 1
ATOM 1333 N N . MET A 1 174 ? 10.953 -2.601 -25.022 1.00 97.25 174 MET A N 1
ATOM 1334 C CA . MET A 1 174 ? 11.160 -1.685 -26.154 1.00 97.25 174 MET A CA 1
ATOM 1335 C C . MET A 1 174 ? 10.380 -0.377 -26.006 1.00 97.25 174 MET A C 1
ATOM 1337 O O . MET A 1 174 ? 10.886 0.672 -26.409 1.00 97.25 174 MET A O 1
ATOM 1341 N N . GLN A 1 175 ? 9.185 -0.411 -25.407 1.00 97.38 175 GLN A N 1
ATOM 1342 C CA . GLN A 1 175 ? 8.415 0.799 -25.102 1.00 97.38 175 GLN A CA 1
ATOM 1343 C C . GLN A 1 175 ? 9.149 1.689 -24.095 1.00 97.38 175 GLN A C 1
ATOM 1345 O O . GLN A 1 175 ? 9.250 2.894 -24.308 1.00 97.38 175 GLN A O 1
ATOM 1350 N N . ALA A 1 176 ? 9.733 1.104 -23.050 1.00 97.06 176 ALA A N 1
ATOM 1351 C CA . ALA A 1 176 ? 10.553 1.837 -22.090 1.00 97.06 176 ALA A CA 1
ATOM 1352 C C . ALA A 1 176 ? 11.781 2.499 -22.726 1.00 97.06 176 ALA A C 1
ATOM 1354 O O . ALA A 1 176 ? 12.054 3.672 -22.474 1.00 97.06 176 ALA A O 1
ATOM 1355 N N . VAL A 1 177 ? 12.499 1.778 -23.593 1.00 97.00 177 VAL A N 1
ATOM 1356 C CA . VAL A 1 177 ? 13.631 2.350 -24.340 1.00 97.00 177 VAL A CA 1
ATOM 1357 C C . VAL A 1 177 ? 13.165 3.489 -25.252 1.00 97.00 177 VAL A C 1
ATOM 1359 O O . VAL A 1 177 ? 13.851 4.502 -25.360 1.00 97.00 177 VAL A O 1
ATOM 1362 N N . ALA A 1 178 ? 11.994 3.365 -25.881 1.00 96.56 178 ALA A N 1
ATOM 1363 C CA . ALA A 1 178 ? 11.415 4.434 -26.693 1.00 96.56 178 ALA A CA 1
ATOM 1364 C C . ALA A 1 178 ? 11.039 5.671 -25.856 1.00 96.56 178 ALA A C 1
ATOM 1366 O O . ALA A 1 178 ? 11.310 6.791 -26.283 1.00 96.56 178 ALA A O 1
ATOM 1367 N N . MET A 1 179 ? 10.485 5.486 -24.653 1.00 96.19 179 MET A N 1
ATOM 1368 C CA . MET A 1 179 ? 10.192 6.584 -23.719 1.00 96.19 179 MET A CA 1
ATOM 1369 C C . MET A 1 179 ? 11.451 7.329 -23.270 1.00 96.19 179 MET A C 1
ATOM 1371 O O . MET A 1 179 ? 11.407 8.542 -23.089 1.00 96.19 179 MET A O 1
ATOM 1375 N N . ALA A 1 180 ? 12.580 6.627 -23.158 1.00 96.81 180 ALA A N 1
ATOM 1376 C CA . ALA A 1 180 ? 13.892 7.226 -22.917 1.00 96.81 180 ALA A CA 1
ATOM 1377 C C . ALA A 1 180 ? 14.493 7.915 -24.164 1.00 96.81 180 ALA A C 1
ATOM 1379 O O . ALA A 1 180 ? 15.684 8.220 -24.189 1.00 96.81 180 ALA A O 1
ATOM 1380 N N . GLY A 1 181 ? 13.699 8.134 -25.218 1.00 95.38 181 GLY A N 1
ATOM 1381 C CA . GLY A 1 181 ? 14.123 8.759 -26.473 1.00 95.38 181 GLY A CA 1
ATOM 1382 C C . GLY A 1 181 ? 14.908 7.830 -27.405 1.00 95.38 181 GLY A C 1
ATOM 1383 O O . GLY A 1 181 ? 15.508 8.290 -28.373 1.00 95.38 181 GLY A O 1
ATOM 1384 N N . GLY A 1 182 ? 14.904 6.522 -27.139 1.00 94.69 182 GLY A N 1
ATOM 1385 C CA . GLY A 1 182 ? 15.659 5.533 -27.899 1.00 94.69 182 GLY A CA 1
ATOM 1386 C C . GLY A 1 182 ? 17.113 5.386 -27.446 1.00 94.69 182 GLY A C 1
ATOM 1387 O O . GLY A 1 182 ? 17.574 5.994 -26.481 1.00 94.69 182 GLY A O 1
ATOM 1388 N N . VAL A 1 183 ? 17.842 4.521 -28.153 1.00 94.31 183 VAL A N 1
ATOM 1389 C CA . VAL A 1 183 ? 19.265 4.253 -27.898 1.00 94.31 183 VAL A CA 1
ATOM 1390 C C . VAL A 1 183 ? 20.147 5.240 -28.659 1.00 94.31 183 VAL A C 1
ATOM 1392 O O . VAL A 1 183 ? 19.802 5.638 -29.772 1.00 94.31 183 VAL A O 1
ATOM 1395 N N . THR A 1 184 ? 21.300 5.599 -28.097 1.00 92.75 184 THR A N 1
ATOM 1396 C CA . THR A 1 184 ? 22.286 6.431 -28.803 1.00 92.75 184 THR A CA 1
ATOM 1397 C C . THR A 1 184 ? 23.006 5.632 -29.895 1.00 92.75 184 THR A C 1
ATOM 1399 O O . THR A 1 184 ? 22.934 4.402 -29.956 1.00 92.75 184 THR A O 1
ATOM 1402 N N . GLU A 1 185 ? 23.745 6.313 -30.773 1.00 87.69 185 GLU A N 1
ATOM 1403 C CA . GLU A 1 185 ? 24.504 5.649 -31.844 1.00 87.69 185 GLU A CA 1
ATOM 1404 C C . GLU A 1 185 ? 25.563 4.673 -31.310 1.00 87.69 185 GLU A C 1
ATOM 1406 O O . GLU A 1 185 ? 25.811 3.624 -31.916 1.00 87.69 185 GLU A O 1
ATOM 1411 N N . LEU A 1 186 ? 26.128 4.984 -30.141 1.00 87.50 186 LEU A N 1
ATOM 1412 C CA . LEU A 1 186 ? 27.163 4.204 -29.459 1.00 87.50 186 LEU A CA 1
ATOM 1413 C C . LEU A 1 186 ? 26.613 2.964 -28.752 1.00 87.50 186 LEU A C 1
ATOM 1415 O O . LEU A 1 186 ? 27.391 2.109 -28.333 1.00 87.50 186 LEU A O 1
ATOM 1419 N N . ALA A 1 187 ? 25.293 2.844 -28.627 1.00 90.25 187 ALA A N 1
ATOM 1420 C CA . ALA A 1 187 ? 24.680 1.718 -27.950 1.00 90.25 187 ALA A CA 1
ATOM 1421 C C . ALA A 1 187 ? 24.944 0.392 -28.673 1.00 90.25 187 ALA A C 1
ATOM 1423 O O . ALA A 1 187 ? 24.932 0.304 -29.914 1.00 90.25 187 ALA A O 1
ATOM 1424 N N . ASP A 1 188 ? 25.130 -0.650 -27.872 1.00 92.19 188 ASP A N 1
ATOM 1425 C CA . ASP A 1 188 ? 25.028 -2.034 -28.302 1.00 92.19 188 ASP A CA 1
ATOM 1426 C C . ASP A 1 188 ? 23.542 -2.410 -28.443 1.00 92.19 188 ASP A C 1
ATOM 1428 O O . ASP A 1 188 ? 22.752 -2.291 -27.505 1.00 92.19 188 ASP A O 1
ATOM 1432 N N . LYS A 1 189 ? 23.139 -2.805 -29.656 1.00 91.38 189 LYS A N 1
ATOM 1433 C CA . LYS A 1 189 ? 21.753 -3.196 -29.967 1.00 91.38 189 LYS A CA 1
ATOM 1434 C C . LYS A 1 189 ? 21.513 -4.690 -29.745 1.00 91.38 189 LYS A C 1
ATOM 1436 O O . LYS A 1 189 ? 20.360 -5.112 -29.700 1.00 91.38 189 LYS A O 1
ATOM 1441 N N . GLU A 1 190 ? 22.570 -5.480 -29.608 1.00 93.25 190 GLU A N 1
ATOM 1442 C CA . GLU A 1 190 ? 22.493 -6.919 -29.373 1.00 93.25 190 GLU A CA 1
ATOM 1443 C C . GLU A 1 190 ? 22.555 -7.253 -27.882 1.00 93.25 190 GLU A C 1
ATOM 1445 O O . GLU A 1 190 ? 22.067 -8.307 -27.468 1.00 93.25 190 GLU A O 1
ATOM 1450 N N . GLN A 1 191 ? 23.102 -6.344 -27.068 1.00 91.69 191 GLN A N 1
ATOM 1451 C CA . GLN A 1 191 ? 23.256 -6.540 -25.634 1.00 91.69 191 GLN A CA 1
ATOM 1452 C C . GLN A 1 191 ? 22.772 -5.344 -24.804 1.00 91.69 191 GLN A C 1
ATOM 1454 O O . GLN A 1 191 ? 23.438 -4.320 -24.666 1.00 91.69 191 GLN A O 1
ATOM 1459 N N . ALA A 1 192 ? 21.646 -5.544 -24.128 1.00 95.25 192 ALA A N 1
ATOM 1460 C CA . ALA A 1 192 ? 21.205 -4.738 -23.000 1.00 95.25 192 ALA A CA 1
ATOM 1461 C C . ALA A 1 192 ? 21.027 -5.599 -21.748 1.00 95.25 192 ALA A C 1
ATOM 1463 O O . ALA A 1 192 ? 20.853 -6.817 -21.830 1.00 95.25 192 ALA A O 1
ATOM 1464 N N . ASN A 1 193 ? 21.058 -4.961 -20.580 1.00 96.50 193 ASN A N 1
ATOM 1465 C CA . ASN A 1 193 ? 20.829 -5.627 -19.304 1.00 96.50 193 ASN A CA 1
ATOM 1466 C C . ASN A 1 193 ? 19.518 -5.144 -18.684 1.00 96.50 193 ASN A C 1
ATOM 1468 O O . ASN A 1 193 ? 19.355 -3.956 -18.416 1.00 96.50 193 ASN A O 1
ATOM 1472 N N . LEU A 1 194 ? 18.618 -6.078 -18.400 1.00 96.62 194 LEU A N 1
ATOM 1473 C CA . LEU A 1 194 ? 17.448 -5.869 -17.560 1.00 96.62 194 LEU A CA 1
ATOM 1474 C C . LEU A 1 194 ? 17.738 -6.456 -16.178 1.00 96.62 194 LEU A C 1
ATOM 1476 O O . LEU A 1 194 ? 17.985 -7.653 -16.043 1.00 96.62 194 LEU A O 1
ATOM 1480 N N . PHE A 1 195 ? 17.728 -5.624 -15.146 1.00 95.44 19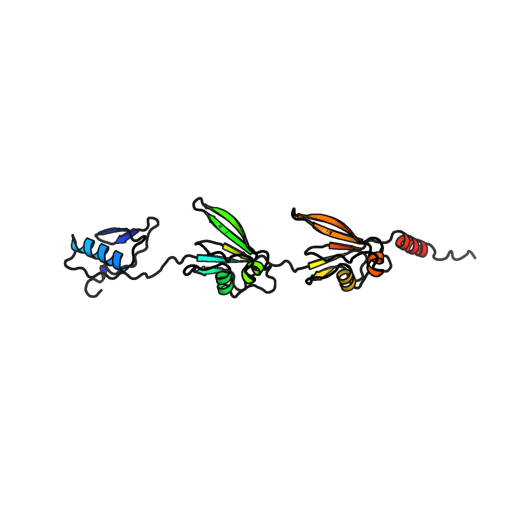5 PHE A N 1
ATOM 1481 C CA . PHE A 1 195 ? 17.852 -6.053 -13.760 1.00 95.44 195 PHE A CA 1
ATOM 1482 C C . PHE A 1 195 ? 16.472 -6.074 -13.119 1.00 95.44 195 PHE A C 1
ATOM 1484 O O . PHE A 1 195 ? 15.839 -5.027 -13.007 1.00 95.44 195 PHE A O 1
ATOM 1491 N N . ARG A 1 196 ? 16.043 -7.249 -12.660 1.00 93.00 196 ARG A N 1
ATOM 1492 C CA . ARG A 1 196 ? 14.749 -7.448 -12.001 1.00 93.00 196 ARG A CA 1
ATOM 1493 C C . ARG A 1 196 ? 14.942 -7.931 -10.580 1.00 93.00 196 ARG A C 1
ATOM 1495 O O . ARG A 1 196 ? 15.743 -8.836 -10.333 1.00 93.00 196 ARG A O 1
ATOM 1502 N N . ARG A 1 197 ? 14.211 -7.327 -9.649 1.00 85.19 197 ARG A N 1
ATOM 1503 C CA . ARG A 1 197 ? 14.232 -7.710 -8.238 1.00 85.19 197 ARG A CA 1
ATOM 1504 C C . ARG A 1 197 ? 13.485 -9.031 -8.050 1.00 85.19 197 ARG A C 1
ATOM 1506 O O . ARG A 1 197 ? 12.361 -9.185 -8.511 1.00 85.19 197 ARG A O 1
ATOM 1513 N N . ASP A 1 198 ? 14.104 -9.990 -7.376 1.00 78.56 198 ASP A N 1
ATOM 1514 C CA . ASP A 1 198 ? 13.465 -11.248 -7.009 1.00 78.56 198 ASP A CA 1
ATOM 1515 C C . ASP A 1 198 ? 12.703 -11.138 -5.670 1.00 78.56 198 ASP A C 1
ATOM 1517 O O . ASP A 1 198 ? 12.718 -10.113 -4.985 1.00 78.56 198 ASP A O 1
ATOM 1521 N N . ARG A 1 199 ? 12.038 -12.228 -5.266 1.00 73.12 199 ARG A N 1
ATOM 1522 C CA . ARG A 1 199 ? 11.251 -12.276 -4.021 1.00 73.12 199 ARG A CA 1
ATOM 1523 C C . ARG A 1 199 ? 12.083 -12.125 -2.742 1.00 73.12 199 ARG A C 1
ATOM 1525 O O . ARG A 1 199 ? 11.504 -11.824 -1.704 1.00 73.12 199 ARG A O 1
ATOM 1532 N N . ASN A 1 200 ? 13.397 -12.357 -2.789 1.00 73.81 200 ASN A N 1
ATOM 1533 C CA . ASN A 1 200 ? 14.283 -12.185 -1.632 1.00 73.81 200 ASN A CA 1
ATOM 1534 C C . ASN A 1 200 ? 14.903 -10.774 -1.578 1.00 73.81 200 ASN A C 1
ATOM 1536 O O . ASN A 1 200 ? 15.572 -10.438 -0.604 1.00 73.81 200 ASN A O 1
ATOM 1540 N N . GLY A 1 201 ? 14.644 -9.942 -2.593 1.00 70.25 201 GLY A N 1
ATOM 1541 C CA . GLY A 1 201 ? 15.145 -8.576 -2.693 1.00 70.25 201 GLY A CA 1
ATOM 1542 C C . GLY A 1 201 ? 16.445 -8.434 -3.488 1.00 70.25 201 GLY A C 1
ATOM 1543 O O . GLY A 1 201 ? 16.900 -7.302 -3.654 1.00 70.25 201 GLY A O 1
ATOM 1544 N N . SER A 1 202 ? 17.017 -9.526 -4.005 1.00 80.44 202 SER A N 1
ATOM 1545 C CA . SER A 1 202 ? 18.216 -9.503 -4.851 1.00 80.44 202 SER A CA 1
ATOM 1546 C C . SER A 1 202 ? 17.866 -9.188 -6.303 1.00 80.44 202 SER A C 1
ATOM 1548 O O . SER A 1 202 ? 16.796 -9.540 -6.793 1.00 80.44 202 SER A O 1
ATOM 1550 N N . PHE A 1 203 ? 18.780 -8.548 -7.033 1.00 82.88 203 PHE A N 1
ATOM 1551 C CA . PHE A 1 203 ? 18.594 -8.285 -8.461 1.00 82.88 203 PHE A CA 1
ATOM 1552 C C . PHE A 1 203 ? 19.155 -9.425 -9.313 1.00 82.88 203 PHE A C 1
ATOM 1554 O O . PHE A 1 203 ? 20.326 -9.788 -9.196 1.00 82.88 203 PHE A O 1
ATOM 1561 N N . ARG A 1 204 ? 18.332 -9.949 -10.222 1.00 93.00 204 ARG A N 1
ATOM 1562 C CA . ARG A 1 204 ? 18.744 -10.869 -11.287 1.00 93.00 204 ARG A CA 1
ATOM 1563 C C . ARG A 1 204 ? 18.947 -10.104 -12.586 1.00 93.00 204 ARG A C 1
ATOM 1565 O O . ARG A 1 204 ? 18.130 -9.254 -12.930 1.00 93.00 204 ARG A O 1
ATOM 1572 N N . ARG A 1 205 ? 20.019 -10.426 -13.312 1.00 94.12 205 ARG A N 1
ATOM 1573 C CA . ARG A 1 205 ? 20.356 -9.825 -14.609 1.00 94.12 205 ARG A CA 1
ATOM 1574 C C . ARG A 1 205 ? 19.862 -10.707 -15.754 1.00 94.12 205 ARG A C 1
ATOM 1576 O O . ARG A 1 205 ? 20.255 -11.867 -15.841 1.00 94.12 205 ARG A O 1
ATOM 1583 N N . TYR A 1 206 ? 19.090 -10.125 -16.661 1.00 94.12 206 TYR A N 1
ATOM 1584 C CA . TYR A 1 206 ? 18.624 -10.727 -17.905 1.00 94.12 206 TYR A CA 1
ATOM 1585 C C . TYR A 1 206 ? 19.271 -9.989 -19.076 1.00 94.12 206 TYR A C 1
ATOM 1587 O O . TYR A 1 206 ? 19.236 -8.760 -19.131 1.00 94.12 206 TYR A O 1
ATOM 1595 N N . ALA A 1 207 ? 19.885 -10.731 -19.994 1.00 94.56 207 ALA A N 1
ATOM 1596 C CA . ALA A 1 207 ? 20.383 -10.158 -21.238 1.00 94.56 207 ALA A CA 1
ATOM 1597 C C . ALA A 1 207 ? 19.219 -10.009 -22.225 1.00 94.56 207 ALA A C 1
ATOM 1599 O O . ALA A 1 207 ? 18.447 -10.949 -22.413 1.00 94.56 207 ALA A O 1
ATOM 1600 N N . VAL A 1 208 ? 19.102 -8.838 -22.846 1.00 96.25 208 VAL A N 1
ATOM 1601 C CA . VAL A 1 208 ? 18.043 -8.511 -23.805 1.00 96.25 208 VAL A CA 1
ATOM 1602 C C . VAL A 1 208 ? 18.684 -8.067 -25.116 1.00 96.25 208 VAL A C 1
ATOM 1604 O O . VAL A 1 208 ? 19.537 -7.183 -25.115 1.00 96.25 208 VAL A O 1
ATOM 1607 N N . ASN A 1 209 ? 18.270 -8.674 -26.229 1.00 96.25 209 ASN A N 1
ATOM 1608 C CA . ASN A 1 209 ? 18.745 -8.329 -27.567 1.00 96.25 209 ASN A CA 1
ATOM 1609 C C . ASN A 1 209 ? 17.678 -7.501 -28.297 1.00 96.25 209 ASN A C 1
ATOM 1611 O O . ASN A 1 209 ? 16.654 -8.033 -28.728 1.00 96.25 209 ASN A O 1
ATOM 1615 N N . LEU A 1 210 ? 17.911 -6.192 -28.430 1.00 94.38 210 LEU A N 1
ATOM 1616 C CA . LEU A 1 210 ? 16.946 -5.260 -29.022 1.00 94.38 210 LEU A CA 1
ATOM 1617 C C . LEU A 1 210 ? 16.763 -5.510 -30.520 1.00 94.38 210 LEU A C 1
ATOM 1619 O O . LEU A 1 210 ? 15.666 -5.317 -31.044 1.00 94.38 210 LEU A O 1
ATOM 1623 N N . GLN A 1 211 ? 17.827 -5.906 -31.220 1.00 94.25 211 GLN A N 1
ATOM 1624 C CA . GLN A 1 211 ? 17.763 -6.202 -32.647 1.00 94.25 211 GLN A CA 1
ATOM 1625 C C . GLN A 1 211 ? 16.879 -7.423 -32.920 1.00 94.25 211 GLN A C 1
ATOM 1627 O O . GLN A 1 211 ? 15.962 -7.337 -33.735 1.00 94.25 211 GLN A O 1
ATOM 1632 N N . ALA A 1 212 ? 17.080 -8.509 -32.173 1.00 96.56 212 ALA A N 1
ATOM 1633 C CA . ALA A 1 212 ? 16.264 -9.712 -32.278 1.00 96.56 212 ALA A CA 1
ATOM 1634 C C . ALA A 1 212 ? 14.786 -9.425 -31.975 1.00 96.56 212 ALA A C 1
ATOM 1636 O O . ALA A 1 212 ? 13.918 -9.966 -32.656 1.00 96.56 212 ALA A O 1
ATOM 1637 N N . ILE A 1 213 ? 14.487 -8.546 -31.010 1.00 96.44 213 ILE A N 1
ATOM 1638 C CA . ILE A 1 213 ? 13.107 -8.128 -30.718 1.00 96.44 213 ILE A CA 1
ATOM 1639 C C . ILE A 1 213 ? 12.506 -7.344 -31.892 1.00 96.44 213 ILE A C 1
ATOM 1641 O O . ILE A 1 213 ? 11.406 -7.655 -32.341 1.00 96.44 213 ILE A O 1
ATOM 1645 N N . ARG A 1 214 ? 13.230 -6.353 -32.433 1.00 94.12 214 ARG A N 1
ATOM 1646 C CA . ARG A 1 214 ? 12.755 -5.541 -33.572 1.00 94.12 214 ARG A CA 1
ATOM 1647 C C . ARG A 1 214 ? 12.481 -6.365 -34.826 1.00 94.12 214 ARG A C 1
ATOM 1649 O O . ARG A 1 214 ? 11.572 -6.040 -35.578 1.00 94.12 214 ARG A O 1
ATOM 1656 N N . GLU A 1 215 ? 13.265 -7.410 -35.049 1.00 96.38 215 GLU A N 1
ATOM 1657 C CA . GLU A 1 215 ? 13.117 -8.321 -36.186 1.00 96.38 215 GLU A CA 1
ATOM 1658 C C . GLU A 1 215 ? 12.116 -9.457 -35.910 1.00 96.38 215 GLU A C 1
ATOM 1660 O O . GLU A 1 215 ? 11.955 -10.345 -36.744 1.00 96.38 215 GLU A O 1
ATOM 1665 N N . GLY A 1 216 ? 11.467 -9.473 -34.738 1.00 94.62 216 GLY A N 1
ATOM 1666 C CA . GLY A 1 216 ? 10.501 -10.505 -34.351 1.00 94.62 216 GLY A CA 1
ATOM 1667 C C . GLY A 1 216 ? 11.118 -11.879 -34.061 1.00 94.62 216 GLY A C 1
ATOM 1668 O O . GLY A 1 216 ? 10.398 -12.870 -33.973 1.00 94.62 216 GLY A O 1
ATOM 1669 N N . ARG A 1 217 ? 12.445 -11.958 -33.907 1.00 96.88 217 ARG A N 1
ATOM 1670 C CA . ARG A 1 217 ? 13.197 -13.186 -33.592 1.00 96.88 217 ARG A CA 1
ATOM 1671 C C . ARG A 1 217 ? 13.235 -13.505 -32.093 1.00 96.88 217 ARG A C 1
ATOM 1673 O O . ARG A 1 217 ? 13.595 -14.617 -31.718 1.00 96.88 217 ARG A O 1
ATOM 1680 N N . ALA A 1 218 ? 12.873 -12.546 -31.242 1.00 95.44 218 ALA A N 1
ATOM 1681 C CA . ALA A 1 218 ? 12.753 -12.708 -29.796 1.00 95.44 218 ALA A CA 1
ATOM 1682 C C . ALA A 1 218 ? 11.520 -11.951 -29.265 1.00 95.44 218 ALA A C 1
ATOM 1684 O O . ALA A 1 218 ? 11.162 -10.914 -29.826 1.00 95.44 218 ALA A O 1
ATOM 1685 N N . PRO A 1 219 ? 10.868 -12.434 -28.191 1.00 96.19 219 PRO A N 1
ATOM 1686 C CA . PRO A 1 219 ? 9.756 -11.720 -27.572 1.00 96.19 219 PRO A CA 1
ATOM 1687 C C . PRO A 1 219 ? 10.244 -10.470 -26.828 1.00 96.19 219 PRO A C 1
ATOM 1689 O O . PRO A 1 219 ? 11.313 -10.486 -26.217 1.00 96.19 219 PRO A O 1
ATOM 1692 N N . ASP A 1 220 ? 9.435 -9.410 -26.839 1.00 96.88 220 ASP A N 1
ATOM 1693 C CA . ASP A 1 220 ? 9.677 -8.191 -26.062 1.00 96.88 220 ASP A CA 1
ATOM 1694 C C . ASP A 1 220 ? 9.269 -8.408 -24.590 1.00 96.88 220 ASP A C 1
ATOM 1696 O O . ASP A 1 220 ? 8.084 -8.637 -24.321 1.00 96.88 220 ASP A O 1
ATOM 1700 N N . PRO A 1 221 ? 10.205 -8.393 -23.622 1.00 96.81 221 PRO A N 1
ATOM 1701 C CA . PRO A 1 221 ? 9.880 -8.662 -22.226 1.00 96.81 221 PRO A CA 1
ATOM 1702 C C . PRO A 1 221 ? 8.906 -7.631 -21.644 1.00 96.81 221 PRO A C 1
ATOM 1704 O O . PRO A 1 221 ? 9.105 -6.425 -21.790 1.00 96.81 221 PRO A O 1
ATOM 1707 N N . LEU A 1 222 ? 7.895 -8.100 -20.906 1.00 95.88 222 LEU A N 1
ATOM 1708 C CA . LEU A 1 222 ? 7.068 -7.229 -20.068 1.00 95.88 222 LEU A CA 1
ATOM 1709 C C . LEU A 1 222 ? 7.892 -6.705 -18.896 1.00 95.88 222 LEU A C 1
ATOM 1711 O O . LEU A 1 222 ? 8.639 -7.468 -18.274 1.00 95.88 222 LEU A O 1
ATOM 1715 N N . LEU A 1 223 ? 7.725 -5.427 -18.581 1.00 95.19 223 LEU A N 1
ATOM 1716 C CA . LEU A 1 223 ? 8.380 -4.800 -17.446 1.00 95.19 223 LEU A CA 1
ATOM 1717 C C . LEU A 1 223 ? 7.616 -5.030 -16.150 1.00 95.19 223 LEU A C 1
ATOM 1719 O O . LEU A 1 223 ? 6.385 -5.039 -16.099 1.00 95.19 223 LEU A O 1
ATOM 1723 N N . GLU A 1 224 ? 8.393 -5.180 -15.090 1.00 90.88 224 GLU A N 1
ATOM 1724 C CA . GLU A 1 224 ? 7.929 -5.246 -13.717 1.00 90.88 224 GLU A CA 1
ATOM 1725 C C . GLU A 1 224 ? 8.345 -3.982 -12.961 1.00 90.88 224 GLU A C 1
ATOM 1727 O O . GLU A 1 224 ? 9.184 -3.188 -13.397 1.00 90.88 224 GLU A O 1
ATOM 1732 N N . ARG A 1 225 ? 7.725 -3.775 -11.799 1.00 85.25 225 ARG A N 1
ATOM 1733 C CA . ARG A 1 225 ? 8.094 -2.675 -10.911 1.00 85.25 225 ARG A CA 1
ATOM 1734 C C . ARG A 1 225 ? 9.563 -2.795 -10.502 1.00 85.25 225 ARG A C 1
ATOM 1736 O O . ARG A 1 225 ? 10.035 -3.881 -10.180 1.00 85.25 225 ARG A O 1
ATOM 1743 N N . ASP A 1 226 ? 10.227 -1.644 -10.420 1.00 87.06 226 ASP A N 1
ATOM 1744 C CA . ASP A 1 226 ? 11.622 -1.497 -10.002 1.00 87.06 226 ASP A CA 1
ATOM 1745 C C . ASP A 1 226 ? 12.621 -2.190 -10.941 1.00 87.06 226 ASP A C 1
ATOM 1747 O O . ASP A 1 226 ? 13.798 -2.333 -10.593 1.00 87.06 226 ASP A O 1
ATOM 1751 N N . ASP A 1 227 ? 12.182 -2.580 -12.143 1.00 94.06 227 ASP A N 1
ATOM 1752 C CA . ASP A 1 227 ? 13.085 -3.007 -13.200 1.00 94.06 227 ASP A CA 1
ATOM 1753 C C . ASP A 1 227 ? 14.062 -1.873 -13.539 1.00 94.06 227 ASP A C 1
ATOM 1755 O O . ASP A 1 227 ? 13.695 -0.699 -13.668 1.00 94.06 227 ASP A O 1
ATOM 1759 N N . ARG A 1 228 ? 15.334 -2.233 -13.713 1.00 95.06 228 ARG A N 1
ATOM 1760 C CA . ARG A 1 228 ? 16.373 -1.321 -14.196 1.00 95.06 228 ARG A CA 1
ATOM 1761 C C . ARG A 1 228 ? 16.895 -1.813 -15.534 1.00 95.06 228 ARG A C 1
ATOM 1763 O O . ARG A 1 228 ? 17.484 -2.887 -15.622 1.00 95.06 228 ARG A O 1
ATOM 1770 N N . ILE A 1 229 ? 16.725 -0.992 -16.555 1.00 96.75 229 ILE A N 1
ATOM 1771 C CA . ILE A 1 229 ? 17.254 -1.195 -17.896 1.00 96.75 229 ILE A CA 1
ATOM 1772 C C . ILE A 1 229 ? 18.577 -0.445 -17.999 1.00 96.75 229 ILE A C 1
ATOM 1774 O O . ILE A 1 229 ? 18.642 0.753 -17.732 1.00 96.75 229 ILE A O 1
ATOM 1778 N N . VAL A 1 230 ? 19.631 -1.149 -18.393 1.00 96.56 230 VAL A N 1
ATOM 1779 C CA . VAL A 1 230 ? 20.946 -0.564 -18.655 1.00 96.56 230 VAL A CA 1
ATOM 1780 C C . VAL A 1 230 ? 21.360 -0.912 -20.074 1.00 96.56 230 VAL A C 1
ATOM 1782 O O . VAL A 1 230 ? 21.627 -2.078 -20.389 1.00 96.56 230 VAL A O 1
ATOM 1785 N N . MET A 1 231 ? 21.425 0.114 -20.916 1.00 94.81 231 MET A N 1
ATOM 1786 C CA . MET A 1 231 ? 21.970 0.010 -22.263 1.00 94.81 231 MET A CA 1
ATOM 1787 C C . MET A 1 231 ? 23.494 0.087 -22.207 1.00 94.81 231 MET A C 1
ATOM 1789 O O . MET A 1 231 ? 24.058 0.955 -21.541 1.00 94.81 231 MET A O 1
ATOM 1793 N N . VAL A 1 232 ? 24.162 -0.846 -22.881 1.00 90.75 232 VAL A N 1
ATOM 1794 C CA . VAL A 1 232 ? 25.623 -0.967 -22.845 1.00 90.75 232 VAL A CA 1
ATOM 1795 C C . VAL A 1 232 ? 26.235 -0.230 -24.037 1.00 90.75 232 VAL A C 1
ATOM 1797 O O . VAL A 1 232 ? 25.619 -0.092 -25.095 1.00 90.75 232 VAL A O 1
ATOM 1800 N N . GLU A 1 233 ? 27.450 0.282 -23.869 1.00 87.69 233 GLU A N 1
ATOM 1801 C CA . GLU A 1 233 ? 28.252 0.803 -24.977 1.00 87.69 233 GLU A CA 1
ATOM 1802 C C . GLU A 1 233 ? 28.798 -0.328 -25.851 1.00 87.69 233 GLU A C 1
ATOM 1804 O O . GLU A 1 233 ? 29.357 -1.315 -25.366 1.00 87.69 233 GLU A O 1
ATOM 1809 N N . SER A 1 234 ? 28.698 -0.151 -27.165 1.00 84.19 234 SER A N 1
ATOM 1810 C CA . SER A 1 234 ? 29.298 -1.051 -28.140 1.00 84.19 234 SER A CA 1
ATOM 1811 C C . SER A 1 234 ? 30.796 -0.774 -28.249 1.00 84.19 234 SER A C 1
ATOM 1813 O O . SER A 1 234 ? 31.206 0.197 -28.890 1.00 84.19 234 SER A O 1
ATOM 1815 N N . ARG A 1 235 ? 31.624 -1.686 -27.728 1.00 78.94 235 ARG A N 1
ATOM 1816 C CA . ARG A 1 235 ? 33.099 -1.573 -27.725 1.00 78.94 235 ARG A CA 1
ATOM 1817 C C . ARG A 1 235 ? 33.696 -1.239 -29.100 1.00 78.94 235 ARG A C 1
ATOM 1819 O O . ARG A 1 235 ? 34.585 -0.401 -29.195 1.00 78.94 235 ARG A O 1
ATOM 1826 N N . THR A 1 236 ? 33.169 -1.832 -30.173 1.00 72.31 236 THR A N 1
ATOM 1827 C CA . THR A 1 236 ? 33.623 -1.586 -31.556 1.00 72.31 236 THR A CA 1
ATOM 1828 C C . THR A 1 236 ? 33.345 -0.157 -32.028 1.00 72.31 236 THR A C 1
ATOM 1830 O O . THR A 1 236 ? 34.139 0.422 -32.762 1.00 72.31 236 THR A O 1
ATOM 1833 N N . LYS A 1 237 ? 32.226 0.438 -31.597 1.00 75.12 237 LYS A N 1
ATOM 1834 C CA . LYS A 1 237 ? 31.824 1.790 -32.008 1.00 75.12 237 LYS A CA 1
ATOM 1835 C C . LYS A 1 237 ? 32.583 2.856 -31.229 1.00 75.12 237 LYS A C 1
ATOM 1837 O O . LYS A 1 237 ? 32.980 3.856 -31.819 1.00 75.12 237 LYS A O 1
ATOM 1842 N N . THR A 1 238 ? 32.830 2.615 -29.942 1.00 59.28 238 THR A N 1
ATOM 1843 C CA . THR A 1 238 ? 33.692 3.470 -29.119 1.00 59.28 238 THR A CA 1
ATOM 1844 C C . THR A 1 238 ? 35.110 3.513 -29.699 1.00 59.28 238 THR A C 1
ATOM 1846 O O . THR A 1 238 ? 35.629 4.597 -29.937 1.00 59.28 238 THR A O 1
ATOM 1849 N N . PHE A 1 239 ? 35.677 2.359 -30.084 1.00 69.25 239 PHE A N 1
ATOM 1850 C CA . PHE A 1 239 ? 37.001 2.296 -30.717 1.00 69.25 239 PHE A CA 1
ATOM 1851 C C . PHE A 1 239 ? 37.096 3.095 -32.028 1.00 69.25 239 PHE A C 1
ATOM 1853 O O . PHE A 1 239 ? 38.061 3.826 -32.232 1.00 69.25 239 PHE A O 1
ATOM 1860 N N . LEU A 1 240 ? 36.099 2.990 -32.917 1.00 66.00 240 LEU A N 1
ATOM 1861 C CA . LEU A 1 240 ? 36.086 3.744 -34.178 1.00 66.00 240 LEU A CA 1
ATOM 1862 C C . LEU A 1 240 ? 35.999 5.260 -33.951 1.00 66.00 240 LEU A C 1
ATOM 1864 O O . LEU A 1 240 ? 36.677 6.023 -34.641 1.00 66.00 240 LEU A O 1
ATOM 1868 N N . ARG A 1 241 ? 35.204 5.698 -32.968 1.00 71.00 241 ARG A N 1
ATOM 1869 C CA . ARG A 1 241 ? 35.127 7.107 -32.572 1.00 71.00 241 ARG A CA 1
ATOM 1870 C C . ARG A 1 241 ? 36.479 7.592 -32.047 1.00 71.00 241 ARG A C 1
ATOM 1872 O O . ARG A 1 241 ? 36.982 8.598 -32.542 1.00 71.00 241 ARG A O 1
ATOM 1879 N N . ASP A 1 242 ? 37.092 6.863 -31.122 1.00 70.31 242 ASP A N 1
ATOM 1880 C CA . ASP A 1 242 ? 38.372 7.255 -30.525 1.00 70.31 242 ASP A CA 1
ATOM 1881 C C . ASP A 1 242 ? 39.497 7.283 -31.574 1.00 70.31 242 ASP A C 1
ATOM 1883 O O . ASP A 1 242 ? 40.246 8.258 -31.662 1.00 70.31 242 ASP A O 1
ATOM 1887 N N . ALA A 1 243 ? 39.558 6.287 -32.463 1.00 64.69 243 ALA A N 1
ATOM 1888 C CA . ALA A 1 243 ? 40.516 6.257 -33.568 1.00 64.69 243 ALA A CA 1
ATOM 1889 C C . ALA A 1 243 ? 40.343 7.448 -34.528 1.00 64.69 243 ALA A C 1
ATOM 1891 O O . ALA A 1 243 ? 41.333 8.046 -34.944 1.00 64.69 243 ALA A O 1
ATOM 1892 N N . SER A 1 244 ? 39.104 7.848 -34.836 1.00 60.50 244 SER A N 1
ATOM 1893 C CA . SER A 1 244 ? 38.845 9.014 -35.695 1.00 60.50 244 SER A CA 1
ATOM 1894 C C . SER A 1 244 ? 39.311 10.337 -35.073 1.00 60.50 244 SER A C 1
ATOM 1896 O O . SER A 1 244 ? 39.737 11.232 -35.797 1.00 60.50 244 SER A O 1
ATOM 1898 N N . THR A 1 245 ? 39.313 10.450 -33.738 1.00 65.75 245 THR A N 1
ATOM 1899 C CA . THR A 1 245 ? 39.836 11.641 -33.044 1.00 65.75 245 THR A CA 1
ATOM 1900 C C . THR A 1 245 ? 41.364 11.708 -33.022 1.00 65.75 245 THR A C 1
ATOM 1902 O O . THR A 1 245 ? 41.924 12.800 -32.968 1.00 65.75 245 THR A O 1
ATOM 1905 N N . LEU A 1 246 ? 42.046 10.561 -33.120 1.00 59.88 246 LEU A N 1
ATOM 1906 C CA . LEU A 1 246 ? 43.510 10.483 -33.191 1.00 59.88 246 LEU A CA 1
ATOM 1907 C C . LEU A 1 246 ? 44.055 10.760 -34.601 1.00 59.88 246 LEU A C 1
ATOM 1909 O O . LEU A 1 246 ? 45.212 11.146 -34.745 1.00 59.88 246 LEU A O 1
ATOM 1913 N N . VAL A 1 247 ? 43.228 10.613 -35.640 1.00 53.62 247 VAL A N 1
ATOM 1914 C CA . VAL A 1 247 ? 43.579 10.931 -37.032 1.00 53.62 247 VAL A CA 1
ATOM 1915 C C . VAL A 1 247 ? 43.066 12.334 -37.389 1.00 53.62 247 VAL A C 1
ATOM 1917 O O . VAL A 1 247 ? 42.180 12.506 -38.218 1.00 53.62 247 VAL A O 1
ATOM 1920 N N . SER A 1 248 ? 43.624 13.365 -36.749 1.00 48.41 248 SER A N 1
ATOM 1921 C CA . SER A 1 248 ? 43.616 14.744 -37.274 1.00 48.41 248 SER A CA 1
ATOM 1922 C C . SER A 1 248 ? 44.997 15.047 -37.875 1.00 48.41 248 SER A C 1
ATOM 1924 O O . SER A 1 248 ? 45.994 14.527 -37.373 1.00 48.41 248 SER A O 1
ATOM 1926 N N . PRO A 1 249 ? 45.088 15.781 -39.002 1.00 49.31 249 PRO A N 1
ATOM 1927 C CA . PRO A 1 249 ? 46.132 15.558 -39.995 1.00 49.31 249 PRO A CA 1
ATOM 1928 C C . PRO A 1 249 ? 47.512 15.960 -39.477 1.00 49.31 249 PRO A C 1
ATOM 1930 O O . PRO A 1 249 ? 47.694 17.070 -38.980 1.00 49.31 249 PRO A O 1
ATOM 1933 N N . LEU A 1 250 ? 48.504 15.089 -39.699 1.00 47.50 250 LEU A N 1
ATOM 1934 C CA . LEU A 1 250 ? 49.886 15.530 -39.862 1.00 47.50 250 LEU A CA 1
ATOM 1935 C C . LEU A 1 250 ? 49.881 16.615 -40.948 1.00 47.50 250 LEU A C 1
ATOM 1937 O O . LEU A 1 250 ? 49.843 16.308 -42.141 1.00 47.50 250 LEU A O 1
ATOM 1941 N N . SER A 1 251 ? 49.891 17.887 -40.547 1.00 51.03 251 SER A N 1
ATOM 1942 C CA . SER A 1 251 ? 50.270 18.968 -41.442 1.00 51.03 251 SER A CA 1
ATOM 1943 C C . SER A 1 251 ? 51.720 18.712 -41.824 1.00 51.03 251 SER A C 1
ATOM 1945 O O . SER A 1 251 ? 52.627 18.823 -40.997 1.00 51.03 251 SER A O 1
ATOM 1947 N N . LEU A 1 252 ? 51.889 18.274 -43.067 1.00 43.50 252 LEU A N 1
ATOM 1948 C CA . LEU A 1 252 ? 53.157 18.063 -43.734 1.00 43.50 252 LEU A CA 1
ATOM 1949 C C . LEU A 1 252 ? 54.131 19.210 -43.455 1.00 43.50 252 LEU A C 1
ATOM 1951 O O . LEU A 1 252 ? 53.786 20.38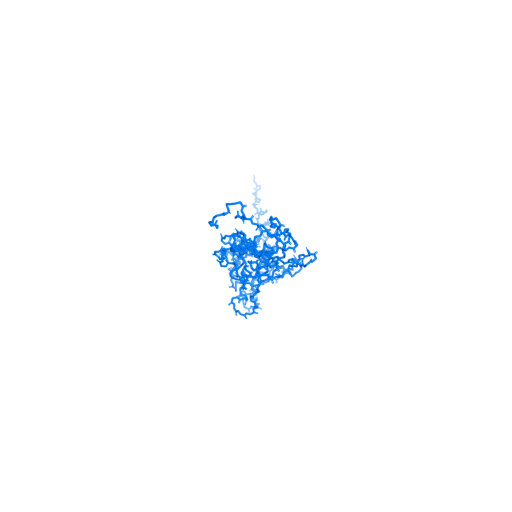3 -43.587 1.00 43.50 252 LEU A O 1
ATOM 1955 N N . PHE A 1 253 ? 55.361 18.813 -43.132 1.00 52.59 253 PHE A N 1
ATOM 1956 C CA . PHE A 1 253 ? 56.569 19.608 -43.288 1.00 52.59 253 PHE A CA 1
ATOM 1957 C C . PHE A 1 253 ? 56.510 20.475 -44.552 1.00 52.59 253 PHE A C 1
ATOM 1959 O O . PHE A 1 253 ? 56.326 19.957 -45.659 1.00 52.59 253 PHE A O 1
ATOM 1966 N N . LYS A 1 254 ? 56.760 21.771 -44.385 1.00 46.91 254 LYS A N 1
ATOM 1967 C CA . LYS A 1 254 ? 57.453 22.577 -45.383 1.00 46.91 254 LYS A CA 1
ATOM 1968 C C . LYS A 1 254 ? 58.322 23.608 -44.687 1.00 46.91 254 LYS A C 1
ATOM 1970 O O . LYS A 1 254 ? 57.835 24.186 -43.693 1.00 46.91 254 LYS A O 1
#

Sequence (254 aa):
MFKVPDLTRELRVDSRGQITFPLIGSIRARGMKPAQLERVIAQKLEQTYMNNPQVTVVVKESVQNRVTVEGAVKKAGIFPVAGDMTVLQAIALAGGLEANADVHRAILLRKNTRGQVSQQPIDLAAIREGRMQDLALLQDDRIVVQEGTYNRFTVDGTVASPGIFQLQPGMTFMQAVAMAGGVTELADKEQANLFRRDRNGSFRRYAVNLQAIREGRAPDPLLERDDRIVMVESRTKTFLRDASTLVSPLSLFK

Organism: NCBI:txid298394